Protein AF-A0A2J6HF35-F1 (afdb_monomer)

Secondary structure (DSSP, 8-state):
---EEEEEE-TTS-EEEEEEESSSS-EEEEESPPPSS---HHHHS-S----B-TTSSBPPPP--TTTEEEEEEEEEEE-STT-HHHHGGGHHHHHHHHHHHTTSS-EE-SS-SSS-SEE-GGG----SEEEEEEEEEEEEEETTTTEEEEEEEEEEEEEE-TT--EEE--EEEHHHHHHHHTTSB---TTS-TT--BHHHHHHTT-S--EEEEE--TT---GGGT-SSHHHHHHHHHHHHHHHHHHHHHHHHS-------

Sequence (260 aa):
MRTGTWMVWDAEDNLIVQREFSDPFTYKQIIPEAPEDDPVELLNTPVYEIKYNDEGYIEPFHVTKEILVWAKRIWRYAEPENNDILFKYDYFFQFINKLALSEAIIVYSTVDDEFQTPLAPDEINISGTLKGFIIKEDAFFDRDRQLNETRILGICPLLVNDTGDTTKLYWVYFPELREFMAKEKLSDASLPEYIKTLDDLFFYRHFSATIIKESNVYDRFISEYAEDEYKEAERIEVSIIEAEHDFWLQLNGSCGEKSN

pLDDT: mean 89.01, std 13.17, range [31.94, 98.44]

Structure (mmCIF, N/CA/C/O backbone):
data_AF-A0A2J6HF35-F1
#
_entry.id   AF-A0A2J6HF35-F1
#
loop_
_atom_site.group_PDB
_atom_site.id
_atom_site.type_symbol
_atom_site.label_atom_id
_atom_site.label_alt_id
_atom_site.label_comp_id
_atom_site.label_asym_id
_atom_site.label_entity_id
_atom_site.label_seq_id
_atom_site.pdbx_PDB_ins_code
_atom_site.Cartn_x
_atom_site.Cartn_y
_atom_site.Cartn_z
_atom_site.occupancy
_atom_site.B_iso_or_equiv
_atom_site.auth_seq_id
_atom_site.auth_comp_id
_atom_site.auth_asym_id
_atom_site.auth_atom_id
_atom_site.pdbx_PDB_model_num
ATOM 1 N N . MET A 1 1 ? 9.886 7.325 -4.072 1.00 57.91 1 MET A N 1
ATOM 2 C CA . MET A 1 1 ? 9.119 7.542 -5.317 1.00 57.91 1 MET A CA 1
ATOM 3 C C . MET A 1 1 ? 10.092 7.595 -6.488 1.00 57.91 1 MET A C 1
ATOM 5 O O . MET A 1 1 ? 11.148 8.196 -6.319 1.00 57.91 1 MET A O 1
ATOM 9 N N . ARG A 1 2 ? 9.801 6.942 -7.624 1.00 71.25 2 ARG A N 1
ATOM 10 C CA . ARG A 1 2 ? 10.664 7.002 -8.818 1.00 71.25 2 ARG A CA 1
ATOM 11 C C . ARG A 1 2 ? 10.348 8.265 -9.615 1.00 71.25 2 ARG A C 1
ATOM 13 O O . ARG A 1 2 ? 9.324 8.335 -10.277 1.00 71.25 2 ARG A O 1
ATOM 20 N N . THR A 1 3 ? 11.209 9.266 -9.506 1.00 81.38 3 THR A N 1
ATOM 21 C CA . THR A 1 3 ? 11.175 10.497 -10.311 1.00 81.38 3 THR A CA 1
ATOM 22 C C . THR A 1 3 ? 12.606 10.885 -10.664 1.00 81.38 3 THR A C 1
ATOM 24 O O . THR A 1 3 ? 13.515 10.621 -9.874 1.00 81.38 3 THR A O 1
ATOM 27 N N . GLY A 1 4 ? 12.813 11.531 -11.810 1.00 86.69 4 GLY A N 1
ATOM 28 C CA . GLY A 1 4 ? 14.132 11.982 -12.259 1.00 86.69 4 GLY A CA 1
ATOM 29 C C . GLY A 1 4 ? 14.903 10.928 -13.057 1.00 86.69 4 GLY A C 1
ATOM 30 O O . GLY A 1 4 ? 14.316 10.012 -13.634 1.00 86.69 4 GLY A O 1
ATOM 31 N N . THR A 1 5 ? 16.225 11.085 -13.123 1.00 90.19 5 THR A N 1
ATOM 32 C CA . THR A 1 5 ? 17.091 10.254 -13.969 1.00 90.19 5 THR A CA 1
ATOM 33 C C . THR A 1 5 ? 17.515 8.977 -13.259 1.00 90.19 5 THR A C 1
ATOM 35 O O . THR A 1 5 ? 18.125 9.022 -12.193 1.00 90.19 5 THR A O 1
ATOM 38 N N . TRP A 1 6 ? 17.252 7.844 -13.901 1.00 88.50 6 TRP A N 1
ATOM 39 C CA . TRP A 1 6 ? 17.668 6.517 -13.467 1.00 88.50 6 TRP A CA 1
ATOM 40 C C . TRP A 1 6 ? 18.659 5.949 -14.472 1.00 88.50 6 TRP A C 1
ATOM 42 O O . TRP A 1 6 ? 18.426 6.002 -15.681 1.00 88.50 6 TRP A O 1
ATOM 52 N N . MET A 1 7 ? 19.773 5.431 -13.964 1.00 89.94 7 MET A N 1
ATOM 53 C CA . MET A 1 7 ? 20.865 4.887 -14.764 1.00 89.94 7 MET A CA 1
ATOM 54 C C . MET A 1 7 ? 21.210 3.489 -14.272 1.00 89.94 7 MET A C 1
ATOM 56 O O . MET A 1 7 ? 21.289 3.268 -13.064 1.00 89.94 7 MET A O 1
ATOM 60 N N . VAL A 1 8 ? 21.445 2.579 -15.211 1.00 86.75 8 VAL A N 1
ATOM 61 C CA . VAL A 1 8 ? 21.926 1.222 -14.947 1.00 86.75 8 VAL A CA 1
ATOM 62 C C . VAL A 1 8 ? 23.240 1.019 -15.669 1.00 86.75 8 VAL A C 1
ATOM 64 O O . VAL A 1 8 ? 23.334 1.232 -16.880 1.00 86.75 8 VAL A O 1
ATOM 67 N N . TRP A 1 9 ? 24.234 0.607 -14.894 1.00 87.31 9 TRP A N 1
ATOM 68 C CA . TRP A 1 9 ? 25.594 0.350 -15.339 1.00 87.31 9 TRP A CA 1
ATOM 69 C C . TRP A 1 9 ? 25.867 -1.150 -15.242 1.00 87.31 9 TRP A C 1
ATOM 71 O O . TRP A 1 9 ? 25.357 -1.815 -14.337 1.00 87.31 9 TRP A O 1
ATOM 81 N N . ASP A 1 10 ? 26.637 -1.692 -16.179 1.00 87.12 10 ASP A N 1
ATOM 82 C CA . ASP A 1 10 ? 27.117 -3.068 -16.077 1.00 87.12 10 ASP A CA 1
ATOM 83 C C . ASP A 1 10 ? 28.344 -3.180 -15.149 1.00 87.12 10 ASP A C 1
ATOM 85 O O . ASP A 1 10 ? 28.838 -2.200 -14.592 1.00 87.12 10 ASP A O 1
ATOM 89 N N . ALA A 1 11 ? 28.846 -4.405 -14.972 1.00 86.88 11 ALA A N 1
ATOM 90 C CA . ALA A 1 11 ? 30.025 -4.676 -14.148 1.00 86.88 11 ALA A CA 1
ATOM 91 C C . ALA A 1 11 ? 31.342 -4.116 -14.729 1.00 86.88 11 ALA A C 1
ATOM 93 O O . ALA A 1 11 ? 32.370 -4.156 -14.052 1.00 86.88 11 ALA A O 1
ATOM 94 N N . GLU A 1 12 ? 31.327 -3.638 -15.974 1.00 89.81 12 GLU A N 1
ATOM 95 C CA . GLU A 1 12 ? 32.463 -3.047 -16.684 1.00 89.81 12 GLU A CA 1
ATOM 96 C C . GLU A 1 12 ? 32.375 -1.506 -16.729 1.00 89.81 12 GLU A C 1
ATOM 98 O O . GLU A 1 12 ? 33.141 -0.873 -17.456 1.00 89.81 12 GLU A O 1
ATOM 103 N N . ASP A 1 13 ? 31.480 -0.900 -15.934 1.00 85.69 13 ASP A N 1
ATOM 104 C CA . ASP A 1 13 ? 31.190 0.540 -15.891 1.00 85.69 13 ASP A CA 1
ATOM 105 C C . ASP A 1 13 ? 30.671 1.117 -17.229 1.00 85.69 13 ASP A C 1
ATOM 107 O O . ASP A 1 13 ? 30.819 2.312 -17.509 1.00 85.69 13 ASP A O 1
ATOM 111 N N . ASN A 1 14 ? 30.008 0.306 -18.059 1.00 88.00 14 ASN A N 1
ATOM 112 C CA . ASN A 1 14 ? 29.294 0.796 -19.238 1.00 88.00 14 ASN A CA 1
ATOM 113 C C . ASN A 1 14 ? 27.845 1.152 -18.884 1.00 88.00 14 ASN A C 1
ATOM 115 O O . ASN A 1 14 ? 27.140 0.386 -18.225 1.00 88.00 14 ASN A O 1
ATOM 119 N N . LEU A 1 15 ? 27.370 2.304 -19.364 1.00 87.62 15 LEU A N 1
ATOM 120 C CA . LEU A 1 15 ? 25.976 2.722 -19.208 1.00 87.62 15 LEU A CA 1
ATOM 121 C C . LEU A 1 15 ? 25.087 1.927 -20.169 1.00 87.62 15 LEU A C 1
ATOM 123 O O . LEU A 1 15 ? 25.169 2.109 -21.383 1.00 87.62 15 LEU A O 1
ATOM 127 N N . ILE A 1 16 ? 24.226 1.072 -19.621 1.00 88.25 16 ILE A N 1
ATOM 128 C CA . ILE A 1 16 ? 23.352 0.185 -20.400 1.00 88.25 16 ILE A CA 1
ATOM 129 C C . ILE A 1 16 ? 21.958 0.784 -20.571 1.00 88.25 16 ILE A C 1
ATOM 131 O O . ILE A 1 16 ? 21.373 0.693 -21.649 1.00 88.25 16 ILE A O 1
ATOM 135 N N . VAL A 1 17 ? 21.417 1.400 -19.516 1.00 87.88 17 VAL A N 1
ATOM 136 C CA . VAL A 1 17 ? 20.088 2.024 -19.549 1.00 87.88 17 VAL A CA 1
ATOM 137 C C . VAL A 1 17 ? 20.135 3.394 -18.905 1.00 87.88 17 VAL A C 1
ATOM 139 O O . VAL A 1 17 ? 20.685 3.565 -17.819 1.00 87.88 17 VAL A O 1
ATOM 142 N N . GLN A 1 18 ? 19.481 4.356 -19.548 1.00 90.00 18 GLN A N 1
ATOM 143 C CA . GLN A 1 18 ? 19.167 5.649 -18.960 1.00 90.00 18 GLN A CA 1
ATOM 144 C C . GLN A 1 18 ? 17.700 5.975 -19.232 1.00 90.00 18 GLN A C 1
ATOM 146 O O . GLN A 1 18 ? 17.261 5.987 -20.383 1.00 90.00 18 GLN A O 1
ATOM 151 N N . ARG A 1 19 ? 16.943 6.252 -18.170 1.00 89.75 19 ARG A N 1
ATOM 152 C CA . ARG A 1 19 ? 15.523 6.619 -18.224 1.00 89.75 19 ARG A CA 1
ATOM 153 C C . ARG A 1 19 ? 15.284 7.895 -17.430 1.00 89.75 19 ARG A C 1
ATOM 155 O O . ARG A 1 19 ? 15.876 8.091 -16.372 1.00 89.75 19 ARG A O 1
ATOM 162 N N . GLU A 1 20 ? 14.405 8.749 -17.933 1.00 89.44 20 GLU A N 1
ATOM 163 C CA . GLU A 1 20 ? 13.937 9.944 -17.233 1.00 89.44 20 GLU A CA 1
ATOM 164 C C . GLU A 1 20 ? 12.465 9.760 -16.863 1.00 89.44 20 GLU A C 1
ATOM 166 O O . GLU A 1 20 ? 11.604 9.696 -17.739 1.00 89.44 20 GLU A O 1
ATOM 171 N N . PHE A 1 21 ? 12.190 9.630 -15.566 1.00 86.69 21 PHE A N 1
ATOM 172 C CA . PHE A 1 21 ? 10.853 9.403 -15.023 1.00 86.69 21 PHE A CA 1
ATOM 173 C C . PHE A 1 21 ? 10.180 10.730 -14.674 1.00 86.69 21 PHE A C 1
ATOM 175 O O . PHE A 1 21 ? 10.691 11.482 -13.837 1.00 86.69 21 PHE A O 1
ATOM 182 N N . SER A 1 22 ? 9.015 10.994 -15.270 1.00 83.31 22 SER A N 1
ATOM 183 C CA . SER A 1 22 ? 8.152 12.118 -14.877 1.00 83.31 22 SER A CA 1
ATOM 184 C C . SER A 1 22 ? 7.291 11.779 -13.661 1.00 83.31 22 SER A C 1
ATOM 186 O O . SER A 1 22 ? 6.984 12.651 -12.852 1.00 83.31 22 SER A O 1
ATOM 188 N N . ASP A 1 23 ? 6.930 10.506 -13.526 1.00 83.31 23 ASP A N 1
ATOM 189 C CA . ASP A 1 23 ? 6.171 9.921 -12.424 1.00 83.31 23 ASP A CA 1
ATOM 190 C C . ASP A 1 23 ? 6.573 8.432 -12.276 1.00 83.31 23 ASP A C 1
ATOM 192 O O . ASP A 1 23 ? 7.396 7.955 -13.062 1.00 83.31 23 ASP A O 1
ATOM 196 N N . PRO A 1 24 ? 6.046 7.674 -11.295 1.00 82.69 24 PRO A N 1
ATOM 197 C CA . PRO A 1 24 ? 6.450 6.286 -11.063 1.00 82.69 24 PRO A CA 1
ATOM 198 C C . PRO A 1 24 ? 6.211 5.318 -12.229 1.00 82.69 24 PRO A C 1
ATOM 200 O O . PRO A 1 24 ? 6.819 4.249 -12.244 1.00 82.69 24 PRO A O 1
ATOM 203 N N . PHE A 1 25 ? 5.329 5.657 -13.170 1.00 83.12 25 PHE A N 1
ATOM 204 C CA . PHE A 1 25 ? 4.896 4.782 -14.260 1.00 83.12 25 PHE A CA 1
ATOM 205 C C . PHE A 1 25 ? 5.330 5.293 -15.634 1.00 83.12 25 PHE A C 1
ATOM 207 O O . PHE A 1 25 ? 5.532 4.493 -16.546 1.00 83.12 25 PHE A O 1
ATOM 214 N N . THR A 1 26 ? 5.485 6.607 -15.789 1.00 82.81 26 THR A N 1
ATOM 215 C CA . THR A 1 26 ? 5.832 7.229 -17.069 1.00 82.81 26 THR A CA 1
ATOM 216 C C . THR A 1 26 ? 7.309 7.596 -17.117 1.00 82.81 26 THR A C 1
ATOM 218 O O . THR A 1 26 ? 7.811 8.361 -16.287 1.00 82.81 26 THR A O 1
ATOM 221 N N . TYR A 1 27 ? 8.003 7.099 -18.141 1.00 85.75 27 TYR A N 1
ATOM 222 C CA . TYR A 1 27 ? 9.396 7.440 -18.399 1.00 85.75 27 TYR A CA 1
ATOM 223 C C . TYR A 1 27 ? 9.677 7.660 -19.882 1.00 85.75 27 TYR A C 1
ATOM 225 O O . TYR A 1 27 ? 9.064 7.053 -20.758 1.00 85.75 27 TYR A O 1
ATOM 233 N N . LYS A 1 28 ? 10.675 8.500 -20.156 1.00 85.50 28 LYS A N 1
ATOM 234 C CA . LYS A 1 28 ? 11.328 8.591 -21.459 1.00 85.50 28 LYS A CA 1
ATOM 235 C C . LYS A 1 28 ? 12.598 7.749 -21.431 1.00 85.50 28 LYS A C 1
ATOM 237 O O . LYS A 1 28 ? 13.465 7.964 -20.581 1.00 85.50 28 LYS A O 1
ATOM 242 N N . GLN A 1 29 ? 12.726 6.801 -22.355 1.00 84.88 29 GLN A N 1
ATOM 243 C CA . GLN A 1 29 ? 13.974 6.064 -22.526 1.00 84.88 29 GLN A CA 1
ATOM 244 C C . GLN A 1 29 ? 14.982 6.924 -23.293 1.00 84.88 29 GLN A C 1
ATOM 246 O O . GLN A 1 29 ? 14.686 7.418 -24.378 1.00 84.88 29 GLN A O 1
ATOM 251 N N . ILE A 1 30 ? 16.150 7.137 -22.689 1.00 86.00 30 ILE A N 1
ATOM 252 C CA . ILE A 1 30 ? 17.264 7.898 -23.263 1.00 86.00 30 ILE A CA 1
ATOM 253 C C . ILE A 1 30 ? 18.312 6.940 -23.830 1.00 86.00 30 ILE A C 1
ATOM 255 O O . ILE A 1 30 ? 18.800 7.162 -24.930 1.00 86.00 30 ILE A O 1
ATOM 259 N N . ILE A 1 31 ? 18.628 5.864 -23.098 1.00 83.50 31 ILE A N 1
ATOM 260 C CA . ILE A 1 31 ? 19.561 4.815 -23.532 1.00 83.50 31 ILE A CA 1
ATOM 261 C C . ILE A 1 31 ? 18.925 3.437 -23.276 1.00 83.50 31 ILE A C 1
ATOM 263 O O . ILE A 1 31 ? 18.401 3.233 -22.173 1.00 83.50 31 ILE A O 1
ATOM 267 N N . PRO A 1 32 ? 18.979 2.505 -24.249 1.00 80.81 32 PRO A N 1
ATOM 268 C CA . PRO A 1 32 ? 19.374 2.741 -25.643 1.00 80.81 32 PRO A CA 1
ATOM 269 C C . PRO A 1 32 ? 18.410 3.716 -26.334 1.00 80.81 32 PRO A C 1
ATOM 271 O O . PRO A 1 32 ? 17.220 3.740 -26.005 1.00 80.81 32 PRO A O 1
ATOM 274 N N . GLU A 1 33 ? 18.933 4.526 -27.259 1.00 75.94 33 GLU A N 1
ATOM 275 C CA . GLU A 1 33 ? 18.097 5.390 -28.095 1.00 75.94 33 GLU A CA 1
ATOM 276 C C . GLU A 1 33 ? 17.100 4.511 -28.853 1.00 75.94 33 GLU A C 1
ATOM 278 O O . GLU A 1 33 ? 17.468 3.483 -29.431 1.00 75.94 33 GLU A O 1
ATOM 283 N N . ALA A 1 34 ? 15.823 4.889 -28.813 1.00 67.31 34 ALA A N 1
ATOM 284 C CA . ALA A 1 34 ? 14.832 4.236 -29.649 1.00 67.31 34 ALA A CA 1
ATOM 285 C C . ALA A 1 34 ? 15.240 4.419 -31.128 1.00 67.31 34 ALA A C 1
ATOM 287 O O . ALA A 1 34 ? 15.734 5.494 -31.477 1.00 67.31 34 ALA A O 1
ATOM 288 N N . PRO A 1 35 ? 15.069 3.404 -31.993 1.00 65.69 35 PRO A N 1
ATOM 289 C CA . PRO A 1 35 ? 15.391 3.533 -33.413 1.00 65.69 35 PRO A CA 1
ATOM 290 C C . PRO A 1 35 ? 14.687 4.753 -34.036 1.00 65.69 35 PRO A C 1
ATOM 292 O O . PRO A 1 35 ? 13.502 4.956 -33.792 1.00 65.69 35 PRO A O 1
ATOM 295 N N . GLU A 1 36 ? 15.396 5.554 -34.845 1.00 59.09 36 GLU A N 1
ATOM 296 C CA . GLU A 1 36 ? 14.804 6.705 -35.565 1.00 59.09 36 GLU A CA 1
ATOM 297 C C . GLU A 1 36 ? 13.868 6.279 -36.716 1.00 59.09 36 GLU A C 1
ATOM 299 O O . GLU A 1 36 ? 13.032 7.067 -37.162 1.00 59.09 36 GLU A O 1
ATOM 304 N N . ASP A 1 37 ? 14.012 5.045 -37.211 1.00 57.81 37 ASP A N 1
ATOM 305 C CA . ASP A 1 37 ? 13.147 4.470 -38.243 1.00 57.81 37 ASP A CA 1
ATOM 306 C C . ASP A 1 37 ? 11.781 4.092 -37.640 1.00 57.81 37 ASP A C 1
ATOM 308 O O . ASP A 1 37 ? 11.705 3.193 -36.805 1.00 57.81 37 ASP A O 1
ATOM 312 N N . ASP A 1 38 ? 10.690 4.719 -38.099 1.00 59.53 38 ASP A N 1
ATOM 313 C CA . ASP A 1 38 ? 9.331 4.488 -37.574 1.00 59.53 38 ASP A CA 1
ATOM 314 C C . ASP A 1 38 ? 8.258 4.382 -38.693 1.00 59.53 38 ASP A C 1
ATOM 316 O O . ASP A 1 38 ? 8.451 5.001 -39.747 1.00 59.53 38 ASP A O 1
ATOM 320 N N . PRO A 1 39 ? 7.082 3.711 -38.510 1.00 55.19 39 PRO A N 1
ATOM 321 C CA . PRO A 1 39 ? 6.622 3.000 -37.310 1.00 55.19 39 PRO A CA 1
ATOM 322 C C . PRO A 1 39 ? 5.892 1.660 -37.588 1.00 55.19 39 PRO A C 1
ATOM 324 O O . PRO A 1 39 ? 5.142 1.497 -38.553 1.00 55.19 39 PRO A O 1
ATOM 327 N N . VAL A 1 40 ? 5.946 0.720 -36.648 1.00 48.31 40 VAL A N 1
ATOM 328 C CA . VAL A 1 40 ? 4.676 0.077 -36.286 1.00 48.31 40 VAL A CA 1
ATOM 329 C C . VAL A 1 40 ? 4.172 0.940 -35.142 1.00 48.31 40 VAL A C 1
ATOM 331 O O . VAL A 1 40 ? 4.726 0.855 -34.057 1.00 48.31 40 VAL A O 1
ATOM 334 N N . GLU A 1 41 ? 3.177 1.805 -35.373 1.00 45.84 41 GLU A N 1
ATOM 335 C CA . GLU A 1 41 ? 2.614 2.706 -34.338 1.00 45.84 41 GLU A CA 1
ATOM 336 C C . GLU A 1 41 ? 2.319 1.954 -33.025 1.00 45.84 41 GLU A C 1
ATOM 338 O O . GLU A 1 41 ? 2.456 2.498 -31.933 1.00 45.84 41 GLU A O 1
ATOM 343 N N . LEU A 1 42 ? 1.993 0.662 -33.133 1.00 47.53 42 LEU A N 1
ATOM 344 C CA . LEU A 1 42 ? 1.748 -0.255 -32.020 1.00 47.53 42 LEU A CA 1
ATOM 345 C C . LEU A 1 42 ? 2.974 -0.533 -31.129 1.00 47.53 42 LEU A C 1
ATOM 347 O O . LEU A 1 42 ? 2.781 -0.903 -29.979 1.00 47.53 42 LEU A O 1
ATOM 351 N N . LEU A 1 43 ? 4.205 -0.402 -31.635 1.00 46.00 43 LEU A N 1
ATOM 352 C CA . LEU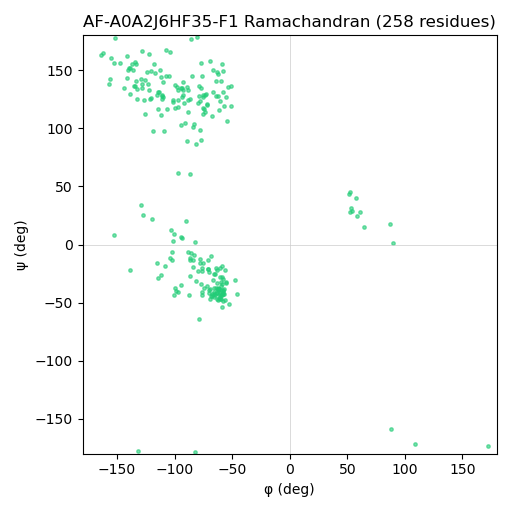 A 1 43 ? 5.439 -0.648 -30.873 1.00 46.00 43 LEU A CA 1
ATOM 353 C C . LEU A 1 43 ? 5.910 0.586 -30.088 1.00 46.00 43 LEU A C 1
ATOM 355 O O . LEU A 1 43 ? 6.540 0.418 -29.049 1.00 46.00 43 LEU A O 1
ATOM 359 N N . ASN A 1 44 ? 5.570 1.797 -30.550 1.00 47.66 44 ASN A N 1
ATOM 360 C CA . ASN A 1 44 ? 5.958 3.062 -29.906 1.00 47.66 44 ASN A CA 1
ATOM 361 C C . ASN A 1 44 ? 4.833 3.723 -29.097 1.00 47.66 44 ASN A C 1
ATOM 363 O O . ASN A 1 44 ? 5.070 4.713 -28.403 1.00 47.66 44 ASN A O 1
ATOM 367 N N . THR A 1 45 ? 3.611 3.187 -29.154 1.00 56.59 45 THR A N 1
ATOM 368 C CA . THR A 1 45 ? 2.540 3.616 -28.249 1.00 56.59 45 THR A CA 1
ATOM 369 C C . THR A 1 45 ? 2.912 3.192 -26.825 1.00 56.59 45 THR A C 1
ATOM 371 O O . THR A 1 45 ? 3.274 2.028 -26.630 1.00 56.59 45 THR A O 1
ATOM 374 N N . PRO A 1 46 ? 2.830 4.084 -25.819 1.00 61.56 46 PRO A N 1
ATOM 375 C CA . PRO A 1 46 ? 3.038 3.675 -24.439 1.00 61.56 46 PRO A CA 1
ATOM 376 C C . PRO A 1 46 ? 2.074 2.533 -24.110 1.00 61.56 46 PRO A C 1
ATOM 378 O O . PRO A 1 46 ? 0.865 2.650 -24.298 1.00 61.56 46 PRO A O 1
ATOM 381 N N . VAL A 1 47 ? 2.618 1.420 -23.609 1.00 74.94 47 VAL A N 1
ATOM 382 C CA . VAL A 1 47 ? 1.848 0.211 -23.258 1.00 74.94 47 VAL A CA 1
ATOM 383 C C . VAL A 1 47 ? 0.729 0.530 -22.252 1.00 74.94 47 VAL A C 1
ATOM 385 O O . VAL A 1 47 ? -0.264 -0.189 -22.158 1.00 74.94 47 VAL A O 1
ATOM 388 N N . TYR A 1 48 ? 0.865 1.639 -21.523 1.00 83.12 48 TYR A N 1
ATOM 389 C CA . TYR A 1 48 ? -0.104 2.136 -20.566 1.00 83.12 48 TYR A CA 1
ATOM 390 C C . TYR A 1 48 ? -0.156 3.666 -20.566 1.00 83.12 48 TYR A C 1
ATOM 392 O O . TYR A 1 48 ? 0.877 4.331 -20.516 1.00 83.12 48 TYR A O 1
ATOM 400 N N . GLU A 1 49 ? -1.370 4.216 -20.568 1.00 84.06 49 GLU A N 1
ATOM 401 C CA . GLU A 1 49 ? -1.622 5.648 -20.430 1.00 84.06 49 GLU A CA 1
ATOM 402 C C . GLU A 1 49 ? -2.388 5.910 -19.136 1.00 84.06 49 GLU A C 1
ATOM 404 O O . GLU A 1 49 ? -3.439 5.314 -18.896 1.00 84.06 49 GLU A O 1
ATOM 409 N N . ILE A 1 50 ? -1.891 6.846 -18.326 1.00 87.31 50 ILE A N 1
ATOM 410 C CA . ILE A 1 50 ? -2.568 7.268 -17.100 1.00 87.31 50 ILE A CA 1
ATOM 411 C C . ILE A 1 50 ? -3.864 7.992 -17.473 1.00 87.31 50 ILE A C 1
ATOM 413 O O . ILE A 1 50 ? -3.847 9.106 -18.003 1.00 87.31 50 ILE A O 1
ATOM 417 N N . LYS A 1 51 ? -4.998 7.352 -17.180 1.00 90.38 51 LYS A N 1
ATOM 418 C CA . LYS A 1 51 ? -6.338 7.900 -17.398 1.00 90.38 51 LYS A CA 1
ATOM 419 C C . LYS A 1 51 ? -7.211 7.644 -16.183 1.00 90.38 51 LYS A C 1
ATOM 421 O O . LYS A 1 51 ? -7.217 6.547 -15.632 1.00 90.38 51 LYS A O 1
ATOM 426 N N . TYR A 1 52 ? -7.959 8.673 -15.805 1.00 93.06 52 TYR A N 1
ATOM 427 C CA . TYR A 1 52 ? -9.018 8.555 -14.815 1.00 93.06 52 TYR A CA 1
ATOM 428 C C . TYR A 1 52 ? -10.239 7.905 -15.460 1.00 93.06 52 TYR A C 1
ATOM 430 O O . TYR A 1 52 ? -10.623 8.285 -16.569 1.00 93.06 52 TYR A O 1
ATOM 438 N N . ASN A 1 53 ? -10.834 6.943 -14.767 1.00 94.50 53 ASN A N 1
ATOM 439 C CA . ASN A 1 53 ? -12.105 6.353 -15.164 1.00 94.50 53 ASN A CA 1
ATOM 440 C C . ASN A 1 53 ? -13.296 7.216 -14.710 1.00 94.50 53 ASN A C 1
ATOM 442 O O . ASN A 1 53 ? -13.129 8.278 -14.102 1.00 94.50 53 ASN A O 1
ATOM 446 N N . ASP A 1 54 ? -14.510 6.744 -14.994 1.00 94.19 54 ASP A N 1
ATOM 447 C CA . ASP A 1 54 ? -15.755 7.435 -14.634 1.00 94.19 54 ASP A CA 1
ATOM 448 C C . ASP A 1 54 ? -15.952 7.570 -13.110 1.00 94.19 54 ASP A C 1
ATOM 450 O O . ASP A 1 54 ? -16.664 8.463 -12.647 1.00 94.19 54 ASP A O 1
ATOM 454 N N . GLU A 1 55 ? -15.292 6.715 -12.325 1.00 93.50 55 GLU A N 1
ATOM 455 C CA . GLU A 1 55 ? -15.294 6.728 -10.857 1.00 93.50 55 GLU A CA 1
ATOM 456 C C . GLU A 1 55 ? -14.282 7.727 -10.267 1.00 93.50 55 GLU A C 1
ATOM 458 O O . GLU A 1 55 ? -14.319 8.022 -9.071 1.00 93.50 55 GLU A O 1
ATOM 463 N N . GLY A 1 56 ? -13.423 8.313 -11.107 1.00 93.06 56 GLY A N 1
ATOM 464 C CA . GLY A 1 56 ? -12.514 9.387 -10.724 1.00 93.06 56 GLY A CA 1
ATOM 465 C C . GLY A 1 56 ? -11.174 8.922 -10.158 1.00 93.06 56 GLY A C 1
ATOM 466 O O . GLY A 1 56 ? -10.484 9.745 -9.558 1.00 93.06 56 GLY A O 1
ATOM 467 N N . TYR A 1 57 ? -10.773 7.665 -10.374 1.00 95.38 57 TYR A N 1
ATOM 468 C CA . TYR A 1 57 ? -9.420 7.179 -10.073 1.00 95.38 57 TYR A CA 1
ATOM 469 C C . TYR A 1 57 ? -8.715 6.606 -11.303 1.00 95.38 57 TYR A C 1
ATOM 471 O O . TYR A 1 57 ? -9.332 6.308 -12.325 1.00 95.38 57 TYR A O 1
ATOM 479 N N . ILE A 1 58 ? -7.394 6.449 -11.202 1.00 94.50 58 ILE A N 1
ATOM 480 C CA . ILE A 1 58 ? -6.568 5.896 -12.276 1.00 94.50 58 ILE A CA 1
ATOM 481 C C . ILE A 1 58 ? -6.686 4.369 -12.281 1.00 94.50 58 ILE A C 1
ATOM 483 O O . ILE A 1 58 ? -6.380 3.702 -11.287 1.00 94.50 58 ILE A O 1
ATOM 487 N 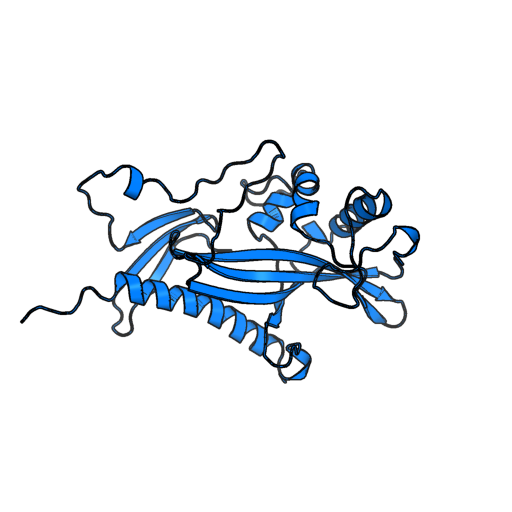N . GLU A 1 59 ? -7.121 3.788 -13.394 1.00 91.56 59 GLU A N 1
ATOM 488 C CA . GLU A 1 59 ? -7.163 2.331 -13.527 1.00 91.56 59 GLU A CA 1
ATOM 489 C C . GLU A 1 59 ? -5.751 1.768 -13.673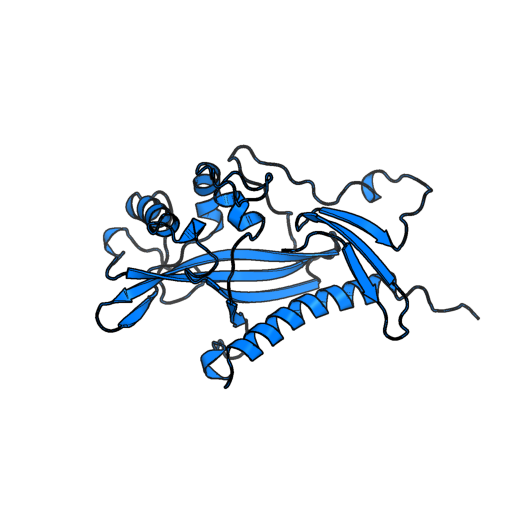 1.00 91.56 59 GLU A C 1
ATOM 491 O O . GLU A 1 59 ? -5.065 2.126 -14.625 1.00 91.56 59 GLU A O 1
ATOM 496 N N . PRO A 1 60 ? -5.291 0.882 -12.770 1.00 89.62 60 PRO A N 1
ATOM 497 C CA . PRO A 1 60 ? -3.970 0.301 -12.888 1.00 89.62 60 PRO A CA 1
ATOM 498 C C . PRO A 1 60 ? -3.896 -0.529 -14.164 1.00 89.62 60 PRO A C 1
ATOM 500 O O . PRO A 1 60 ? -4.867 -1.169 -14.572 1.00 89.62 60 PRO A O 1
ATOM 503 N N . PHE A 1 61 ? -2.707 -0.580 -14.751 1.00 90.56 61 PHE A N 1
ATOM 504 C CA . PHE A 1 61 ? -2.455 -1.418 -15.912 1.00 90.56 61 PHE A CA 1
ATOM 505 C C . PHE A 1 61 ? -2.905 -2.867 -15.673 1.00 90.56 61 PHE A C 1
ATOM 507 O O . PHE A 1 61 ? -2.659 -3.452 -14.613 1.00 90.56 61 PHE A O 1
ATOM 514 N N . HIS A 1 62 ? -3.559 -3.483 -16.649 1.00 90.19 62 HIS A N 1
ATOM 515 C CA . HIS A 1 62 ? -4.000 -4.861 -16.491 1.00 90.19 62 HIS A CA 1
ATOM 516 C C . HIS A 1 62 ? -2.802 -5.817 -16.543 1.00 90.19 62 HIS A C 1
ATOM 518 O O . HIS A 1 62 ? -2.091 -5.870 -17.539 1.00 90.19 62 HIS A O 1
ATOM 524 N N . VAL A 1 63 ? -2.596 -6.593 -15.476 1.00 89.06 63 VAL A N 1
ATOM 525 C CA . VAL A 1 63 ? -1.467 -7.526 -15.368 1.00 89.06 63 VAL A CA 1
ATOM 526 C C . VAL A 1 63 ? -1.978 -8.954 -15.422 1.00 89.06 63 VAL A C 1
ATOM 528 O O . VAL A 1 63 ? -2.831 -9.344 -14.623 1.00 89.06 63 VAL A O 1
ATOM 531 N N . THR A 1 64 ? -1.430 -9.738 -16.346 1.00 90.12 64 THR A N 1
ATOM 532 C CA . THR A 1 64 ? -1.703 -11.171 -16.472 1.00 90.12 64 THR A CA 1
ATOM 533 C C . THR A 1 64 ? -0.505 -12.001 -16.009 1.00 90.12 64 THR A C 1
ATOM 535 O O . THR A 1 64 ? 0.600 -11.494 -15.815 1.00 90.12 64 THR A O 1
ATOM 538 N N . LYS A 1 65 ? -0.694 -13.310 -15.819 1.00 88.25 65 LYS A N 1
ATOM 539 C CA . LYS A 1 65 ? 0.393 -14.190 -15.355 1.00 88.25 65 LYS A CA 1
ATOM 540 C C . LYS A 1 65 ? 1.531 -14.313 -16.369 1.00 88.25 65 LYS A C 1
ATOM 542 O O . LYS A 1 65 ? 2.654 -14.598 -15.981 1.00 88.25 65 LYS A O 1
ATOM 547 N N . GLU A 1 66 ? 1.247 -14.106 -17.649 1.00 89.69 66 GLU A N 1
ATOM 548 C CA . GLU A 1 66 ? 2.195 -14.270 -18.753 1.00 89.69 66 GLU A CA 1
ATOM 549 C C . GLU A 1 66 ? 3.201 -13.116 -18.860 1.00 89.69 66 GLU A C 1
ATOM 551 O O . GLU A 1 66 ? 4.249 -13.278 -19.492 1.00 89.69 66 GLU A O 1
ATOM 556 N N . ILE A 1 67 ? 2.879 -11.957 -18.276 1.00 88.25 67 ILE A N 1
ATOM 557 C CA . ILE A 1 67 ? 3.734 -10.760 -18.286 1.00 88.25 67 ILE A CA 1
ATOM 558 C C . ILE A 1 67 ? 4.475 -10.560 -16.957 1.00 88.25 67 ILE A C 1
ATOM 560 O O . ILE A 1 67 ? 5.407 -9.761 -16.887 1.00 88.25 67 ILE A O 1
ATOM 564 N N . LEU A 1 68 ? 4.074 -11.289 -15.910 1.00 91.75 68 LEU A N 1
ATOM 565 C CA . LEU A 1 68 ? 4.732 -11.281 -14.608 1.00 91.75 68 LEU A CA 1
ATOM 566 C C . LEU A 1 68 ? 6.034 -12.069 -14.671 1.00 91.75 68 LEU A C 1
ATOM 568 O O . LEU A 1 68 ? 6.034 -13.279 -14.893 1.00 91.75 68 LEU A O 1
ATOM 572 N N . VAL A 1 69 ? 7.146 -11.386 -14.425 1.00 90.56 69 VAL A N 1
ATOM 573 C CA . VAL A 1 69 ? 8.462 -12.034 -14.414 1.00 90.56 69 VAL A CA 1
ATOM 574 C C . VAL A 1 69 ? 8.788 -12.594 -13.035 1.00 90.56 69 VAL A C 1
ATOM 576 O O . VAL A 1 69 ? 9.244 -13.727 -12.894 1.00 90.56 69 VAL A O 1
ATOM 579 N N . TRP A 1 70 ? 8.494 -11.814 -12.004 1.00 91.75 70 TRP A N 1
ATOM 580 C CA . TRP A 1 70 ? 8.482 -12.254 -10.620 1.00 91.75 70 TRP A CA 1
ATOM 581 C C . TRP A 1 70 ? 7.405 -11.479 -9.871 1.00 91.75 70 TRP A C 1
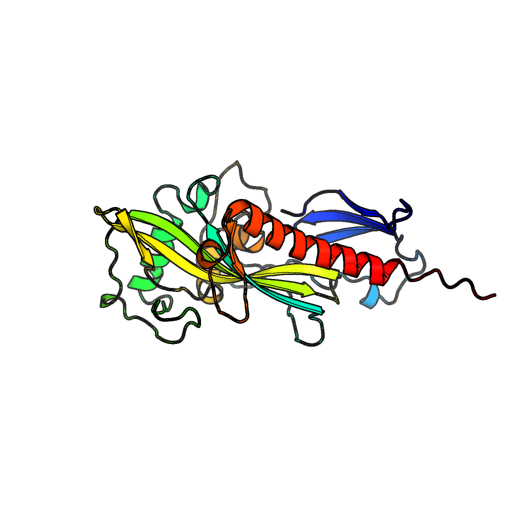ATOM 583 O O . TRP A 1 70 ? 7.028 -10.378 -10.272 1.00 91.75 70 TRP A O 1
ATOM 593 N N . ALA A 1 71 ? 6.924 -12.060 -8.778 1.00 93.94 71 ALA A N 1
ATOM 594 C CA . ALA A 1 71 ? 6.029 -11.404 -7.843 1.00 93.94 71 ALA A CA 1
ATOM 595 C C . ALA A 1 71 ? 6.402 -11.820 -6.419 1.00 93.94 71 ALA A C 1
ATOM 597 O O . ALA A 1 71 ? 6.784 -12.967 -6.173 1.00 93.94 71 ALA A O 1
ATOM 598 N N . LYS A 1 72 ? 6.297 -10.882 -5.486 1.00 95.00 72 LYS A N 1
ATOM 599 C CA . LYS A 1 72 ? 6.558 -11.072 -4.066 1.00 95.00 72 LYS A CA 1
ATOM 600 C C . LYS A 1 72 ? 5.494 -10.329 -3.277 1.00 95.00 72 LYS A C 1
ATOM 602 O O . LYS A 1 72 ? 5.270 -9.140 -3.492 1.00 95.00 72 LYS A O 1
ATOM 607 N N . ARG A 1 73 ? 4.880 -11.024 -2.325 1.00 97.44 73 ARG A N 1
ATOM 608 C CA . ARG A 1 73 ? 3.930 -10.407 -1.407 1.00 97.44 73 ARG A CA 1
ATOM 609 C C . ARG A 1 73 ? 4.663 -9.859 -0.196 1.00 97.44 73 ARG A C 1
ATOM 611 O O . ARG A 1 73 ? 5.502 -10.548 0.382 1.00 97.44 73 ARG A O 1
ATOM 618 N N . ILE A 1 74 ? 4.347 -8.631 0.184 1.00 97.62 74 ILE A N 1
ATOM 619 C CA . ILE A 1 74 ? 4.960 -7.936 1.312 1.00 97.62 74 ILE A CA 1
ATOM 620 C C . ILE A 1 74 ? 3.890 -7.283 2.181 1.00 97.62 74 ILE A C 1
ATOM 622 O O . ILE A 1 74 ? 2.790 -6.968 1.729 1.00 97.62 74 ILE A O 1
ATOM 626 N N . TRP A 1 75 ? 4.229 -7.067 3.445 1.00 98.25 75 TRP A N 1
ATOM 627 C CA . TRP A 1 75 ? 3.436 -6.271 4.364 1.00 98.25 75 TRP A CA 1
ATOM 628 C C . TRP A 1 75 ? 4.305 -5.147 4.879 1.00 98.25 75 TRP A C 1
ATOM 630 O O . TRP A 1 75 ? 5.441 -5.374 5.311 1.00 98.25 75 TRP A O 1
ATOM 640 N N . ARG A 1 76 ? 3.753 -3.941 4.861 1.00 97.94 76 ARG A N 1
ATOM 641 C CA . ARG A 1 76 ? 4.417 -2.753 5.371 1.00 97.94 76 ARG A CA 1
ATOM 642 C C . ARG A 1 76 ? 3.670 -2.164 6.542 1.00 97.94 76 ARG A C 1
ATOM 644 O O . ARG A 1 76 ? 2.446 -2.213 6.587 1.00 97.94 76 ARG A O 1
ATOM 651 N N . TYR A 1 77 ? 4.414 -1.581 7.461 1.00 97.88 77 TYR A N 1
ATOM 652 C CA . TYR A 1 77 ? 3.888 -0.766 8.535 1.00 97.88 77 TYR A CA 1
ATOM 653 C C . TYR A 1 77 ? 4.043 0.708 8.161 1.00 97.88 77 TYR A C 1
ATOM 655 O O . TYR A 1 77 ? 5.159 1.183 7.954 1.00 97.88 77 TYR A O 1
ATOM 663 N N . ALA A 1 78 ? 2.916 1.404 8.033 1.00 97.75 78 ALA A N 1
ATOM 664 C CA . ALA A 1 78 ? 2.861 2.851 7.889 1.00 97.75 78 ALA A CA 1
ATOM 665 C C . ALA A 1 78 ? 2.579 3.461 9.264 1.00 97.75 78 ALA A C 1
ATOM 667 O O . ALA A 1 78 ? 1.538 3.194 9.874 1.00 97.75 78 ALA A O 1
ATOM 668 N N . GLU A 1 79 ? 3.517 4.262 9.749 1.00 95.69 79 GLU A N 1
ATOM 669 C CA . GLU A 1 79 ? 3.431 4.956 11.032 1.00 95.69 79 GLU A CA 1
ATOM 670 C C . GLU A 1 79 ? 3.116 6.446 10.843 1.00 95.69 79 GLU A C 1
ATOM 672 O O . GLU A 1 79 ? 3.226 6.943 9.724 1.00 95.69 79 GLU A O 1
ATOM 677 N N . PRO A 1 80 ? 2.718 7.181 11.895 1.00 95.38 80 PRO A N 1
ATOM 678 C CA . PRO A 1 80 ? 2.378 8.597 11.765 1.00 95.38 80 PRO A CA 1
ATOM 679 C C . PRO A 1 80 ? 3.525 9.459 11.234 1.00 95.38 80 PRO A C 1
ATOM 681 O O . PRO A 1 80 ? 3.292 10.415 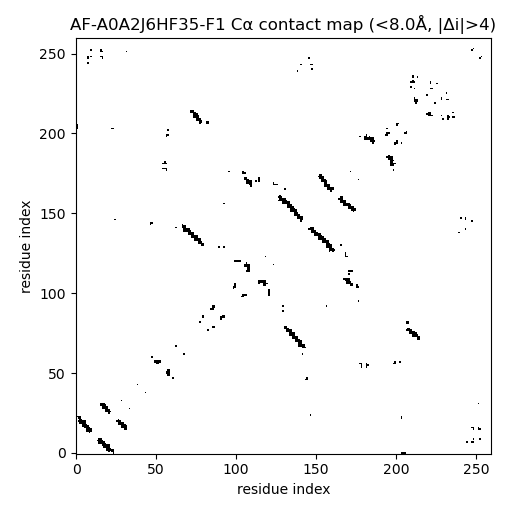10.495 1.00 95.38 80 PRO A O 1
ATOM 684 N N . GLU A 1 81 ? 4.762 9.114 11.592 1.00 93.50 81 GLU A N 1
ATOM 685 C CA . GLU A 1 81 ? 5.944 9.841 11.151 1.00 93.50 81 GLU A CA 1
ATOM 686 C C . GLU A 1 81 ? 6.079 9.776 9.620 1.00 93.50 81 GLU A C 1
ATOM 688 O O . GLU A 1 81 ? 6.031 8.706 9.016 1.00 93.50 81 GLU A O 1
ATOM 693 N N . ASN A 1 82 ? 6.236 10.941 8.983 1.00 90.94 82 ASN A N 1
ATOM 694 C CA . ASN A 1 82 ? 6.287 11.111 7.523 1.00 90.94 82 ASN A CA 1
ATOM 695 C C . ASN A 1 82 ? 4.990 10.758 6.766 1.00 90.94 82 ASN A C 1
ATOM 697 O O . ASN A 1 82 ? 5.017 10.631 5.543 1.00 90.94 82 ASN A O 1
ATOM 701 N N . ASN A 1 83 ? 3.854 10.636 7.462 1.00 94.62 83 ASN A N 1
ATOM 702 C CA . ASN A 1 83 ? 2.548 10.345 6.864 1.00 94.62 83 ASN A CA 1
ATOM 703 C C . ASN A 1 83 ? 1.455 11.326 7.317 1.00 94.62 83 ASN A C 1
ATOM 705 O O . ASN A 1 83 ? 0.288 10.950 7.438 1.00 94.62 83 ASN A O 1
ATOM 709 N N . ASP A 1 84 ? 1.806 12.594 7.544 1.00 92.88 84 ASP A N 1
ATOM 710 C CA . ASP A 1 84 ? 0.916 13.609 8.126 1.00 92.88 84 ASP A CA 1
ATOM 711 C C . ASP A 1 84 ? -0.486 13.629 7.502 1.00 92.88 84 ASP A C 1
ATOM 713 O O . ASP A 1 84 ? -1.477 13.689 8.219 1.00 92.88 84 ASP A O 1
ATOM 717 N N . ILE A 1 85 ? -0.603 13.512 6.179 1.00 92.31 85 ILE A N 1
ATOM 718 C CA . ILE A 1 85 ? -1.896 13.548 5.476 1.00 92.31 85 ILE A CA 1
ATOM 719 C C . ILE A 1 85 ? -2.828 12.406 5.914 1.00 92.31 85 ILE A C 1
ATOM 721 O O . ILE A 1 85 ? -4.032 12.618 6.055 1.00 92.31 85 ILE A O 1
ATOM 725 N N . LEU A 1 86 ? -2.285 11.211 6.159 1.00 93.81 86 LEU A N 1
ATOM 726 C CA . LEU A 1 86 ? -3.065 10.038 6.561 1.00 93.81 86 LEU A CA 1
ATOM 727 C C . LEU A 1 86 ? -3.468 10.095 8.042 1.00 93.81 86 LEU A C 1
ATOM 729 O O . LEU A 1 86 ? -4.558 9.648 8.405 1.00 93.81 86 LEU A O 1
ATOM 733 N N . PHE A 1 87 ? -2.604 10.660 8.890 1.00 95.56 87 PHE A N 1
ATOM 734 C CA . PHE A 1 87 ? -2.742 10.621 10.351 1.00 95.56 87 PHE A CA 1
ATOM 735 C C . PHE A 1 87 ? -3.239 11.928 10.979 1.00 95.56 87 PHE A C 1
ATOM 737 O O . PHE A 1 87 ? -3.616 11.951 12.151 1.00 95.56 87 PHE A O 1
ATOM 744 N N . LYS A 1 88 ? -3.288 13.033 10.230 1.00 92.69 88 LYS A N 1
ATOM 745 C CA . LYS A 1 88 ? -3.769 14.321 10.736 1.00 92.69 88 LYS A CA 1
ATOM 746 C C . LYS A 1 88 ? -5.224 14.204 11.177 1.00 92.69 88 LYS A C 1
ATOM 748 O O . LYS A 1 88 ? -6.116 13.978 10.364 1.00 92.69 88 LYS A O 1
ATOM 753 N N . TYR A 1 89 ? -5.445 14.385 12.479 1.00 93.25 89 TYR A N 1
ATOM 754 C CA . TYR A 1 89 ? -6.746 14.196 13.131 1.00 93.25 89 TYR A CA 1
ATOM 755 C C . TYR A 1 89 ? -7.359 12.809 12.878 1.00 93.25 89 TYR A C 1
ATOM 757 O O . TYR A 1 89 ? -8.580 12.690 12.841 1.00 93.25 89 TYR A O 1
ATOM 765 N N . ASP A 1 90 ? -6.526 11.786 12.664 1.00 94.88 90 ASP A N 1
ATOM 766 C CA . ASP A 1 90 ? -6.942 10.435 12.281 1.00 94.88 90 ASP A CA 1
ATOM 767 C C . ASP A 1 90 ? -7.853 10.411 11.038 1.00 94.88 90 ASP A C 1
ATOM 769 O O . ASP A 1 90 ? -8.731 9.556 10.925 1.00 94.88 90 ASP A O 1
ATOM 773 N N . TYR A 1 91 ? -7.675 11.359 10.106 1.00 93.75 91 TYR A N 1
ATOM 774 C CA . TYR A 1 91 ? -8.577 11.569 8.969 1.00 93.75 91 TYR A CA 1
ATOM 775 C C . TYR A 1 91 ? -8.834 10.289 8.166 1.00 93.75 91 TYR A C 1
ATOM 777 O O . TYR A 1 91 ? -9.992 9.911 7.974 1.00 93.75 91 TYR A O 1
ATOM 785 N N . PHE A 1 92 ? -7.778 9.581 7.750 1.00 97.06 92 PHE A N 1
ATOM 786 C CA . PHE A 1 92 ? -7.937 8.366 6.952 1.00 97.06 92 PHE A CA 1
ATOM 787 C C . PHE A 1 92 ? -8.623 7.239 7.737 1.00 97.06 92 PHE A C 1
ATOM 789 O O . PHE A 1 92 ? -9.479 6.526 7.214 1.00 97.06 92 PHE A O 1
ATOM 796 N N . PHE A 1 93 ? -8.308 7.116 9.026 1.00 98.00 93 PHE A N 1
ATOM 797 C CA . PHE A 1 93 ? -8.937 6.133 9.902 1.00 98.00 93 PHE A CA 1
ATOM 798 C C . PHE A 1 93 ? -10.428 6.424 10.117 1.00 98.00 93 PHE A C 1
ATOM 800 O O . PHE A 1 93 ? -11.260 5.524 10.004 1.00 98.00 93 PHE A O 1
ATOM 807 N N . GLN A 1 94 ? -10.794 7.680 10.377 1.00 96.88 94 GLN A N 1
ATOM 808 C CA . GLN A 1 94 ? -12.194 8.097 10.491 1.00 96.88 94 GLN A CA 1
ATOM 809 C C . GLN A 1 94 ? -12.955 7.881 9.181 1.00 96.88 94 GLN A C 1
ATOM 811 O O . GLN A 1 94 ? -14.104 7.439 9.212 1.00 96.88 94 GLN A O 1
ATOM 816 N N . PHE A 1 95 ? -12.312 8.149 8.043 1.00 97.75 95 PHE A N 1
ATOM 817 C CA . PHE A 1 95 ? -12.871 7.911 6.718 1.00 97.75 95 PHE A CA 1
ATOM 818 C C . PHE A 1 95 ? -13.227 6.432 6.505 1.00 97.75 95 PHE A C 1
ATOM 820 O O . PHE A 1 95 ? -14.387 6.130 6.226 1.00 97.75 95 PHE A O 1
ATOM 827 N N . ILE A 1 96 ? -12.281 5.509 6.721 1.00 97.75 96 ILE A N 1
ATOM 828 C CA . ILE A 1 96 ? -12.535 4.066 6.571 1.00 97.75 96 ILE A CA 1
ATOM 829 C C . ILE A 1 96 ? -13.632 3.604 7.539 1.00 97.75 96 ILE A C 1
ATOM 831 O O . ILE A 1 96 ? -14.574 2.932 7.124 1.00 97.75 96 ILE A O 1
ATOM 835 N N . ASN A 1 97 ? -13.560 3.996 8.817 1.00 97.62 97 ASN A N 1
ATOM 836 C CA . ASN A 1 97 ? -14.556 3.585 9.811 1.00 97.62 97 ASN A CA 1
ATOM 837 C C . ASN A 1 97 ? -15.960 4.081 9.464 1.00 97.62 97 ASN A C 1
ATOM 839 O O . ASN A 1 97 ? -16.930 3.354 9.655 1.00 97.62 97 ASN A O 1
ATOM 843 N N . LYS A 1 98 ? -16.089 5.303 8.937 1.00 97.69 98 LYS A N 1
ATOM 844 C CA . LYS A 1 98 ? -17.376 5.831 8.481 1.00 97.69 98 LYS A CA 1
ATOM 845 C C . LYS A 1 98 ? -17.971 4.949 7.381 1.00 97.69 98 LYS A C 1
ATOM 847 O O . LYS A 1 98 ? -19.170 4.679 7.417 1.00 97.69 98 LYS A O 1
ATOM 852 N N . LEU A 1 99 ? -17.160 4.507 6.421 1.00 98.12 99 LEU A N 1
ATOM 853 C CA . LEU A 1 99 ? -17.613 3.621 5.346 1.00 98.12 99 LEU A CA 1
ATOM 854 C C . LEU A 1 99 ? -17.987 2.233 5.879 1.00 98.12 99 LEU A C 1
ATOM 856 O O . LEU A 1 99 ? -19.057 1.734 5.550 1.00 98.12 99 LEU A O 1
ATOM 860 N N . ALA A 1 100 ? -17.163 1.655 6.755 1.00 97.44 100 ALA A N 1
ATOM 861 C CA . ALA A 1 100 ? -17.420 0.347 7.354 1.00 97.44 100 ALA A CA 1
ATOM 862 C C . ALA A 1 100 ? -18.707 0.337 8.202 1.00 97.44 100 ALA A C 1
ATOM 864 O O . ALA A 1 100 ? -19.570 -0.516 8.025 1.00 97.44 100 ALA A O 1
ATOM 865 N N . LEU A 1 101 ? -18.887 1.332 9.079 1.00 97.19 101 LEU A N 1
ATOM 866 C CA . LEU A 1 101 ? -20.054 1.434 9.967 1.00 97.19 101 LEU A CA 1
ATOM 867 C C . LEU A 1 101 ? -21.356 1.791 9.237 1.00 97.19 101 LEU A C 1
ATOM 869 O O . LEU A 1 101 ? -22.436 1.571 9.778 1.00 97.19 101 LEU A O 1
ATOM 873 N N . SER A 1 102 ? -21.261 2.371 8.038 1.00 97.31 102 SER A N 1
ATOM 874 C CA . SER A 1 102 ? -22.416 2.619 7.164 1.00 97.31 102 SER A CA 1
ATOM 875 C C . SER A 1 102 ? -22.664 1.495 6.157 1.00 97.31 102 SER A C 1
ATOM 877 O O . SER A 1 102 ? -23.537 1.648 5.306 1.00 97.31 102 SER A O 1
ATOM 879 N N . GLU A 1 103 ? -21.907 0.394 6.251 1.00 96.44 103 GLU A N 1
ATOM 880 C CA . GLU A 1 103 ? -21.974 -0.761 5.346 1.00 96.44 103 GLU A CA 1
ATOM 881 C C . GLU A 1 103 ? -21.717 -0.394 3.870 1.00 96.44 103 GLU A C 1
ATOM 883 O O . GLU A 1 103 ? -22.150 -1.089 2.953 1.00 96.44 103 GLU A O 1
ATOM 888 N N . ALA A 1 104 ? -21.005 0.711 3.624 1.00 97.38 104 ALA A N 1
ATOM 889 C CA . ALA A 1 104 ? -20.616 1.143 2.282 1.00 97.38 104 ALA A CA 1
ATOM 890 C C . ALA A 1 104 ? -19.445 0.321 1.715 1.00 97.38 104 ALA A C 1
ATOM 892 O O . ALA A 1 104 ? -19.272 0.265 0.501 1.00 97.38 104 ALA A O 1
ATOM 893 N N . ILE A 1 105 ? -18.656 -0.301 2.594 1.00 97.38 105 ILE A N 1
ATOM 894 C CA . ILE A 1 105 ? -17.575 -1.241 2.273 1.00 97.38 105 ILE A CA 1
ATOM 895 C C . ILE A 1 105 ? -17.675 -2.459 3.188 1.00 97.38 105 ILE A C 1
ATOM 897 O O . ILE A 1 105 ? -18.210 -2.358 4.297 1.00 97.38 105 ILE A O 1
ATOM 901 N N . ILE A 1 106 ? -17.104 -3.583 2.760 1.00 97.12 106 ILE A N 1
ATOM 902 C CA . ILE A 1 106 ? -16.975 -4.768 3.604 1.00 97.12 106 ILE A CA 1
ATOM 903 C C . ILE A 1 106 ? -15.611 -4.723 4.293 1.00 97.12 106 ILE A C 1
ATOM 905 O O . ILE A 1 106 ? -14.576 -4.480 3.671 1.00 97.12 106 ILE A O 1
ATOM 909 N N . VAL A 1 107 ? -15.603 -4.974 5.600 1.00 97.81 107 VAL A N 1
ATOM 910 C CA . VAL A 1 107 ? -14.367 -5.172 6.361 1.00 97.81 107 VAL A CA 1
ATOM 911 C C . VAL A 1 107 ? -14.284 -6.610 6.846 1.00 97.81 107 VAL A C 1
ATOM 913 O O . VAL A 1 107 ? -15.300 -7.266 7.062 1.00 97.81 107 VAL A O 1
ATOM 916 N N . TYR A 1 108 ? -13.065 -7.111 6.991 1.00 98.19 108 TYR A N 1
ATOM 917 C CA . TYR A 1 108 ? -12.785 -8.521 7.211 1.00 98.19 108 TYR A CA 1
ATOM 918 C C . TYR A 1 108 ? -12.049 -8.741 8.533 1.00 98.19 108 TYR A C 1
ATOM 920 O O . TYR A 1 108 ? -11.272 -7.902 8.992 1.00 98.19 108 TYR A O 1
ATOM 928 N N . SER A 1 109 ? -12.288 -9.893 9.146 1.00 97.38 109 SER A N 1
ATOM 929 C CA . SER A 1 109 ? -11.645 -10.325 10.380 1.00 97.38 109 SER A CA 1
ATOM 930 C C . SER A 1 109 ? -10.126 -10.403 10.242 1.00 97.38 109 SER A C 1
ATOM 932 O O . SER A 1 109 ? -9.585 -10.603 9.158 1.00 97.38 109 SER A O 1
ATOM 934 N N . THR A 1 110 ? -9.432 -10.280 11.370 1.00 96.19 110 THR A N 1
ATOM 935 C CA . THR A 1 110 ? -7.965 -10.306 11.462 1.00 96.19 110 THR A CA 1
ATOM 936 C C . THR A 1 110 ? -7.406 -11.693 11.782 1.00 96.19 110 THR A C 1
ATOM 938 O O . THR A 1 110 ? -6.200 -11.828 12.002 1.00 96.19 110 THR A O 1
ATOM 941 N N . VAL A 1 111 ? -8.275 -12.717 11.810 1.00 93.56 111 VAL A N 1
ATOM 942 C CA . VAL A 1 111 ? -7.903 -14.136 11.974 1.00 93.56 111 VAL A CA 1
ATOM 943 C C . VAL A 1 111 ? -6.941 -14.581 10.872 1.00 93.56 111 VAL A C 1
ATOM 945 O O . VAL A 1 111 ? -5.984 -15.303 11.146 1.00 93.56 111 VAL A O 1
ATOM 948 N N . ASP A 1 112 ? -7.174 -14.106 9.652 1.00 90.38 112 ASP A N 1
ATOM 949 C CA . ASP A 1 112 ? -6.281 -14.227 8.508 1.00 90.38 112 ASP A CA 1
ATOM 950 C C . ASP A 1 112 ? -6.118 -12.856 7.831 1.00 90.38 112 ASP A C 1
ATOM 952 O O . ASP A 1 112 ? -6.608 -11.834 8.319 1.00 90.38 112 ASP A O 1
ATOM 956 N N . ASP A 1 113 ? -5.363 -12.805 6.738 1.00 90.00 113 ASP A N 1
ATOM 957 C CA . ASP A 1 113 ? -5.234 -11.617 5.895 1.00 90.00 113 ASP A CA 1
ATOM 958 C C . ASP A 1 113 ? -5.701 -11.868 4.452 1.00 90.00 113 ASP A C 1
ATOM 960 O O . ASP A 1 113 ? -5.319 -11.153 3.527 1.00 90.00 113 ASP A O 1
ATOM 964 N N . GLU A 1 114 ? -6.541 -12.882 4.255 1.00 93.19 114 GLU A N 1
ATOM 965 C CA . GLU A 1 114 ? -7.031 -13.357 2.958 1.00 93.19 114 GLU A CA 1
ATOM 966 C C . GLU A 1 114 ? -8.446 -12.846 2.636 1.00 93.19 114 GLU A C 1
ATOM 968 O O . GLU A 1 114 ? -9.038 -13.264 1.643 1.00 93.19 114 GLU A O 1
ATOM 973 N N . PHE A 1 115 ? -8.977 -11.921 3.446 1.00 95.25 115 PHE A N 1
ATOM 974 C CA . PHE A 1 115 ? -10.278 -11.270 3.238 1.00 95.25 115 PHE A CA 1
ATOM 975 C C . PHE A 1 115 ? -11.441 -12.280 3.143 1.00 95.25 115 PHE A C 1
ATOM 977 O O . PHE A 1 115 ? -12.336 -12.150 2.312 1.00 95.25 115 PHE A O 1
ATOM 984 N N . GLN A 1 116 ? -11.423 -13.330 3.975 1.00 94.69 116 GLN A N 1
ATOM 985 C CA . GLN A 1 116 ? -12.401 -14.427 3.877 1.00 94.69 116 GLN A CA 1
ATOM 986 C C . GLN A 1 116 ? -13.610 -14.264 4.796 1.00 94.69 116 GLN A C 1
ATOM 988 O O . GLN A 1 116 ? -14.716 -14.676 4.450 1.00 94.69 116 GLN A O 1
ATOM 993 N N . THR A 1 117 ? -13.399 -13.689 5.980 1.00 96.88 117 THR A N 1
ATOM 994 C CA . THR A 1 117 ? -14.426 -13.612 7.026 1.00 96.88 117 THR A CA 1
ATOM 995 C C . THR A 1 117 ? -14.901 -12.167 7.169 1.00 96.88 117 THR A C 1
ATOM 997 O O . THR A 1 117 ? -14.203 -11.397 7.828 1.00 96.88 117 THR A O 1
ATOM 1000 N N . PRO A 1 118 ? -16.027 -11.760 6.554 1.00 97.06 118 PRO A N 1
ATOM 1001 C CA . PRO A 1 118 ? -16.559 -10.409 6.715 1.00 97.06 118 PRO A CA 1
ATOM 1002 C C . PRO A 1 118 ? -17.036 -10.173 8.156 1.00 97.06 118 PRO A C 1
ATOM 1004 O O . PRO A 1 118 ? -17.475 -11.112 8.820 1.00 97.06 118 PRO A O 1
ATOM 1007 N N . LEU A 1 119 ? -16.960 -8.926 8.617 1.00 97.00 119 LEU A N 1
ATOM 1008 C CA . LEU A 1 119 ? -17.458 -8.476 9.918 1.00 97.00 119 LEU A CA 1
ATOM 1009 C C . LEU A 1 119 ? -18.679 -7.573 9.737 1.00 97.00 119 LEU A C 1
ATOM 1011 O O . LEU A 1 119 ? -18.696 -6.708 8.858 1.00 97.00 119 LEU A O 1
ATOM 1015 N N . ALA A 1 120 ? -19.672 -7.738 10.605 1.00 95.75 120 ALA A N 1
ATOM 1016 C CA . ALA A 1 120 ? -20.781 -6.804 10.732 1.00 95.75 120 ALA A CA 1
ATOM 1017 C C . ALA A 1 120 ? -20.359 -5.540 11.517 1.00 95.75 120 ALA A C 1
ATOM 1019 O O . ALA A 1 120 ? -19.425 -5.593 12.324 1.00 95.75 120 ALA A O 1
ATOM 1020 N N . PRO A 1 121 ? -21.039 -4.389 11.332 1.00 95.31 121 PRO A N 1
ATOM 1021 C CA . PRO A 1 121 ? -20.691 -3.144 12.023 1.00 95.31 121 PRO A CA 1
ATOM 1022 C C . PRO A 1 121 ? -20.641 -3.241 13.554 1.00 95.31 121 PRO A C 1
ATOM 1024 O O . PRO A 1 121 ? -19.832 -2.565 14.184 1.00 95.31 121 PRO A O 1
ATOM 1027 N N . ASP A 1 122 ? -21.487 -4.073 14.166 1.00 95.19 122 ASP A N 1
ATOM 1028 C CA . ASP A 1 122 ? -21.535 -4.294 15.614 1.00 95.19 122 ASP A CA 1
ATOM 1029 C C . ASP A 1 122 ? -20.379 -5.158 16.145 1.00 95.19 122 ASP A C 1
ATOM 1031 O O . ASP A 1 122 ? -20.094 -5.132 17.343 1.00 95.19 122 ASP A O 1
ATOM 1035 N N . GLU A 1 123 ? -19.667 -5.864 15.264 1.00 95.19 123 GLU A N 1
ATOM 1036 C CA . GLU A 1 123 ? -18.454 -6.622 15.592 1.00 95.19 123 GLU A CA 1
ATOM 1037 C C . GLU A 1 123 ? -17.189 -5.741 15.578 1.00 95.19 123 GLU A C 1
ATOM 1039 O O . GLU A 1 123 ? -16.139 -6.144 16.089 1.00 95.19 123 GLU A O 1
ATOM 1044 N N . ILE A 1 124 ? -17.268 -4.520 15.033 1.00 95.12 124 ILE A N 1
ATOM 1045 C CA . ILE A 1 124 ? -16.139 -3.586 14.948 1.00 95.12 124 ILE A CA 1
ATOM 1046 C C . ILE A 1 124 ? -15.913 -2.906 16.306 1.00 95.12 124 ILE A C 1
ATOM 1048 O O . ILE A 1 124 ? -16.541 -1.904 16.653 1.00 95.12 124 ILE A O 1
ATOM 1052 N N . ASN A 1 125 ? -14.948 -3.414 17.073 1.00 92.69 125 ASN A N 1
ATOM 1053 C CA . ASN A 1 125 ? -14.576 -2.841 18.366 1.00 92.69 125 ASN A CA 1
ATOM 1054 C C . ASN A 1 125 ? -13.493 -1.755 18.234 1.00 92.69 125 ASN A C 1
ATOM 1056 O O . ASN A 1 125 ? -12.295 -2.028 18.344 1.00 92.69 125 ASN A O 1
ATOM 1060 N N . ILE A 1 126 ? -13.918 -0.507 18.034 1.00 92.94 126 ILE A N 1
ATOM 1061 C CA . ILE A 1 126 ? -13.020 0.656 18.011 1.00 92.94 126 ILE A CA 1
ATOM 1062 C C . ILE A 1 126 ? -12.712 1.088 19.449 1.00 92.94 126 ILE A C 1
ATOM 1064 O O . ILE A 1 126 ? -13.375 1.957 20.014 1.00 92.94 126 ILE A O 1
ATOM 1068 N N . SER A 1 127 ? -11.694 0.471 20.044 1.00 91.06 127 SER A N 1
ATOM 1069 C CA . SER A 1 127 ? -11.198 0.813 21.377 1.00 91.06 127 SER A CA 1
ATOM 1070 C C . SER A 1 127 ? -9.696 1.078 21.335 1.00 91.06 127 SER A C 1
ATOM 1072 O O . SER A 1 127 ? -8.920 0.211 20.937 1.00 91.06 127 SER A O 1
ATOM 1074 N N . GLY A 1 128 ? -9.288 2.256 21.806 1.00 93.31 128 GLY A N 1
ATOM 1075 C CA . GLY A 1 128 ? -7.895 2.700 21.826 1.00 93.31 128 GLY A CA 1
ATOM 1076 C C . GLY A 1 128 ? -7.606 3.812 20.820 1.00 93.31 128 GLY A C 1
ATOM 1077 O O . GLY A 1 128 ? -8.511 4.372 20.202 1.00 93.31 128 GLY A O 1
ATOM 1078 N N . THR A 1 129 ? -6.325 4.131 20.679 1.00 95.75 129 THR A N 1
ATOM 1079 C CA . THR A 1 129 ? -5.825 5.205 19.811 1.00 95.75 129 THR A CA 1
ATOM 1080 C C . THR A 1 129 ? -5.195 4.609 18.558 1.00 95.75 129 THR A C 1
ATOM 1082 O O . THR A 1 129 ? -4.575 3.545 18.626 1.00 95.75 129 THR A O 1
ATOM 1085 N N . LEU A 1 130 ? -5.330 5.281 17.413 1.00 97.31 130 LEU A N 1
ATOM 1086 C CA . LEU A 1 130 ? -4.666 4.869 16.179 1.00 97.31 130 LEU A CA 1
ATOM 1087 C C . LEU A 1 130 ? -3.143 4.886 16.367 1.00 97.31 130 LEU A C 1
ATOM 1089 O O . LEU A 1 130 ? -2.558 5.905 16.724 1.00 97.31 130 LEU A O 1
ATOM 1093 N N . LYS A 1 131 ? -2.505 3.743 16.114 1.00 96.81 131 LYS A N 1
ATOM 1094 C CA . LYS A 1 131 ? -1.047 3.590 16.157 1.00 96.81 131 LYS A CA 1
ATOM 1095 C C . LYS A 1 131 ? -0.418 3.638 14.766 1.00 96.81 131 LYS A C 1
ATOM 1097 O O . LYS A 1 131 ? 0.673 4.173 14.618 1.00 96.81 131 LYS A O 1
ATOM 1102 N N . GLY A 1 132 ? -1.082 3.067 13.766 1.00 97.81 132 GLY A N 1
ATOM 1103 C CA . GLY A 1 132 ? -0.535 2.917 12.419 1.00 97.81 132 GLY A CA 1
ATOM 1104 C C . GLY A 1 132 ? -1.425 2.061 11.525 1.00 97.81 132 GLY A C 1
ATOM 1105 O O . GLY A 1 132 ? -2.510 1.643 11.934 1.00 97.81 132 GLY A O 1
ATOM 110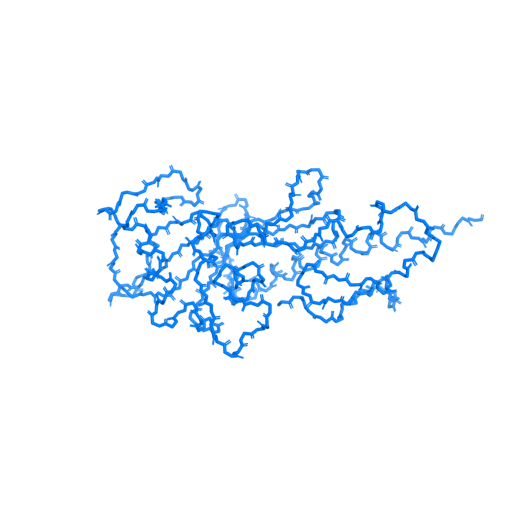6 N N . PHE A 1 133 ? -0.937 1.750 10.328 1.00 98.38 133 PHE A N 1
ATOM 1107 C CA . PHE A 1 133 ? -1.590 0.832 9.396 1.00 98.38 133 PHE A CA 1
ATOM 1108 C C . PHE A 1 133 ? -0.631 -0.278 8.972 1.00 98.38 133 PHE A C 1
ATOM 1110 O O . PHE A 1 133 ? 0.545 -0.027 8.721 1.00 98.38 133 PHE A O 1
ATOM 1117 N N . ILE A 1 134 ? -1.144 -1.500 8.843 1.00 98.31 134 ILE A N 1
ATOM 1118 C CA . ILE A 1 134 ? -0.487 -2.552 8.065 1.00 98.31 134 ILE A CA 1
ATOM 1119 C C . ILE A 1 134 ? -1.054 -2.504 6.650 1.00 98.31 134 ILE A C 1
ATOM 1121 O O . ILE A 1 134 ? -2.267 -2.544 6.467 1.00 98.31 134 ILE A O 1
ATOM 1125 N N . ILE A 1 135 ? -0.179 -2.452 5.656 1.00 98.44 135 ILE A N 1
ATOM 1126 C CA . ILE A 1 135 ? -0.524 -2.421 4.238 1.00 98.44 135 ILE A CA 1
ATOM 1127 C C . ILE A 1 135 ? -0.014 -3.722 3.617 1.00 98.44 135 ILE A C 1
ATOM 1129 O O . ILE A 1 135 ? 1.189 -3.978 3.631 1.00 98.44 135 ILE A O 1
ATOM 1133 N N . LYS A 1 136 ? -0.925 -4.562 3.117 1.00 98.31 136 LYS A N 1
ATOM 1134 C CA . LYS A 1 136 ? -0.614 -5.797 2.377 1.00 98.31 136 LYS A CA 1
ATOM 1135 C C . LYS A 1 136 ? -0.478 -5.437 0.900 1.00 98.31 136 LYS A C 1
ATOM 1137 O O . LYS A 1 136 ? -1.407 -4.860 0.334 1.00 98.31 136 LYS A O 1
ATOM 1142 N N . GLU A 1 137 ? 0.652 -5.764 0.283 1.00 97.62 137 GLU A N 1
ATOM 1143 C CA . GLU A 1 137 ? 0.988 -5.373 -1.089 1.00 97.62 137 GLU A CA 1
ATOM 1144 C C . GLU A 1 137 ? 1.586 -6.542 -1.885 1.00 97.62 137 GLU A C 1
ATOM 1146 O O . GLU A 1 137 ? 2.283 -7.389 -1.327 1.00 97.62 137 GLU A O 1
ATOM 1151 N N . ASP A 1 138 ? 1.376 -6.548 -3.200 1.00 96.38 138 ASP A N 1
ATOM 1152 C CA . ASP A 1 138 ? 2.120 -7.390 -4.139 1.00 96.38 138 ASP A CA 1
ATOM 1153 C C . ASP A 1 138 ? 3.092 -6.511 -4.935 1.00 96.38 138 ASP A C 1
ATOM 1155 O O . ASP A 1 138 ? 2.671 -5.625 -5.679 1.00 96.38 138 ASP A O 1
ATOM 1159 N N . ALA A 1 139 ? 4.391 -6.760 -4.774 1.00 95.19 139 ALA A N 1
ATOM 1160 C CA . ALA A 1 139 ? 5.452 -6.184 -5.591 1.00 95.19 139 ALA A CA 1
ATOM 1161 C C . ALA A 1 139 ? 5.781 -7.146 -6.735 1.00 95.19 139 ALA A C 1
ATOM 1163 O O . ALA A 1 139 ? 5.910 -8.350 -6.512 1.00 95.19 139 ALA A O 1
ATOM 1164 N N . PHE A 1 140 ? 5.916 -6.643 -7.955 1.00 94.38 140 PHE A N 1
ATOM 1165 C CA . PHE A 1 140 ? 6.201 -7.474 -9.118 1.00 94.38 140 PHE A CA 1
ATOM 1166 C C . PHE A 1 140 ? 6.882 -6.686 -10.233 1.00 94.38 140 PHE A C 1
ATOM 1168 O O . PHE A 1 140 ? 6.769 -5.463 -10.300 1.00 94.38 140 PHE A O 1
ATOM 1175 N N . PHE A 1 141 ? 7.539 -7.406 -11.141 1.00 92.19 141 PHE A N 1
ATOM 1176 C CA . PHE A 1 141 ? 8.062 -6.831 -12.379 1.00 92.19 141 PHE A CA 1
ATOM 1177 C C . PHE A 1 141 ? 7.152 -7.167 -13.557 1.00 92.19 141 PHE A C 1
ATOM 1179 O O . PHE A 1 141 ? 6.901 -8.339 -13.863 1.00 92.19 141 PHE A O 1
ATOM 1186 N N . ASP A 1 142 ? 6.678 -6.113 -14.213 1.00 90.88 142 ASP A N 1
ATOM 1187 C CA . ASP A 1 142 ? 5.895 -6.158 -15.439 1.00 90.88 142 ASP A CA 1
ATOM 1188 C C . ASP A 1 142 ? 6.834 -6.154 -16.646 1.00 90.88 142 ASP A C 1
ATOM 1190 O O . ASP A 1 142 ? 7.534 -5.169 -16.896 1.00 90.88 142 ASP A O 1
ATOM 1194 N N . ARG A 1 143 ? 6.850 -7.255 -17.404 1.00 87.12 143 ARG A N 1
ATOM 1195 C CA . ARG A 1 143 ? 7.702 -7.394 -18.589 1.00 87.12 143 ARG A CA 1
ATOM 1196 C C . ARG A 1 143 ? 7.356 -6.390 -19.682 1.00 87.12 143 ARG A C 1
ATOM 1198 O O . ARG A 1 143 ? 8.266 -5.871 -20.321 1.00 87.12 143 ARG A O 1
ATOM 1205 N N . ASP A 1 144 ? 6.073 -6.159 -19.928 1.00 87.19 144 ASP A N 1
ATOM 1206 C CA . ASP A 1 144 ? 5.624 -5.409 -21.099 1.00 87.19 144 ASP A CA 1
ATOM 1207 C C . ASP A 1 144 ? 5.897 -3.913 -20.904 1.00 87.19 144 ASP A C 1
ATOM 1209 O O . ASP A 1 144 ? 6.354 -3.240 -21.826 1.00 87.19 144 ASP A O 1
ATOM 1213 N N . ARG A 1 145 ? 5.720 -3.408 -19.675 1.00 86.19 145 ARG A N 1
ATOM 1214 C CA . ARG A 1 145 ? 6.119 -2.039 -19.302 1.00 86.19 145 ARG A CA 1
ATOM 1215 C C . ARG A 1 145 ? 7.577 -1.913 -18.852 1.00 86.19 145 ARG A C 1
ATOM 1217 O O . ARG A 1 145 ? 8.064 -0.798 -18.720 1.00 86.19 145 ARG A O 1
ATOM 1224 N N . GLN A 1 146 ? 8.270 -3.029 -18.614 1.00 86.69 146 GLN A N 1
ATOM 1225 C CA . GLN A 1 146 ? 9.633 -3.098 -18.068 1.00 86.69 146 GLN A CA 1
ATOM 1226 C C . GLN A 1 146 ? 9.822 -2.287 -16.777 1.00 86.69 146 GLN A C 1
ATOM 1228 O O . GLN A 1 146 ? 10.819 -1.569 -16.620 1.00 86.69 146 GLN A O 1
ATOM 1233 N N . LEU A 1 147 ? 8.856 -2.391 -15.866 1.00 87.38 147 LEU A N 1
ATOM 1234 C CA . LEU A 1 147 ? 8.801 -1.631 -14.622 1.00 87.38 147 LEU A CA 1
ATOM 1235 C C . LEU A 1 147 ? 8.465 -2.543 -13.448 1.00 87.38 147 LEU A C 1
ATOM 1237 O O . LEU A 1 147 ? 7.587 -3.402 -13.537 1.00 87.38 147 LEU A O 1
ATOM 1241 N N . ASN A 1 148 ? 9.112 -2.288 -12.317 1.00 89.38 148 ASN A N 1
ATOM 1242 C CA . ASN A 1 148 ? 8.625 -2.768 -11.031 1.00 89.38 148 ASN A CA 1
ATOM 1243 C C . ASN A 1 148 ? 7.427 -1.937 -10.572 1.00 89.38 148 ASN A C 1
ATOM 1245 O O . ASN A 1 148 ? 7.551 -0.719 -10.423 1.00 89.38 148 ASN A O 1
ATOM 1249 N N . GLU A 1 149 ? 6.329 -2.603 -10.240 1.00 90.75 149 GLU A N 1
ATOM 1250 C CA . GLU A 1 149 ? 5.141 -2.001 -9.646 1.00 90.75 149 GLU A CA 1
ATOM 1251 C C . GLU A 1 149 ? 4.793 -2.698 -8.328 1.00 90.75 149 GLU A C 1
ATOM 1253 O O . GLU A 1 149 ? 5.015 -3.897 -8.154 1.00 90.75 149 GLU A O 1
ATOM 1258 N N . THR 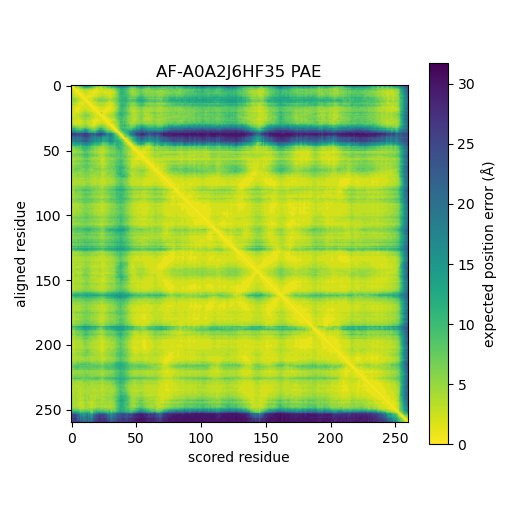A 1 150 ? 4.225 -1.934 -7.398 1.00 93.12 150 THR A N 1
ATOM 1259 C CA . THR A 1 150 ? 3.697 -2.449 -6.135 1.00 93.12 150 THR A CA 1
ATOM 1260 C C . THR A 1 150 ? 2.221 -2.100 -6.047 1.00 93.12 150 THR A C 1
ATOM 1262 O O . THR A 1 150 ? 1.859 -0.928 -6.144 1.00 93.12 150 THR A O 1
ATOM 1265 N N . ARG A 1 151 ? 1.367 -3.105 -5.845 1.00 94.81 151 ARG A N 1
ATOM 1266 C CA . ARG A 1 151 ? -0.085 -2.939 -5.716 1.00 94.81 151 ARG A CA 1
ATOM 1267 C C . ARG A 1 151 ? -0.545 -3.216 -4.305 1.00 94.81 151 ARG A C 1
ATOM 1269 O O . ARG A 1 151 ? -0.281 -4.288 -3.770 1.00 94.81 151 ARG A O 1
ATOM 1276 N N . ILE A 1 152 ? -1.295 -2.278 -3.741 1.00 97.56 152 ILE A N 1
ATOM 1277 C CA . ILE A 1 152 ? -1.942 -2.459 -2.447 1.00 97.56 152 ILE A CA 1
ATOM 1278 C C . ILE A 1 152 ? -3.131 -3.408 -2.618 1.00 97.56 152 ILE A C 1
ATOM 1280 O O . ILE A 1 152 ? -3.988 -3.212 -3.478 1.00 97.56 152 ILE A O 1
ATOM 1284 N N . LEU A 1 153 ? -3.176 -4.438 -1.780 1.00 97.50 153 LEU A N 1
ATOM 1285 C CA . LEU A 1 153 ? -4.270 -5.402 -1.703 1.00 97.50 153 LEU A CA 1
ATOM 1286 C C . LEU A 1 153 ? -5.221 -5.067 -0.565 1.00 97.50 153 LEU A C 1
ATOM 1288 O O . LEU A 1 153 ? -6.434 -5.179 -0.715 1.00 97.50 153 LEU A O 1
ATOM 1292 N N . GLY A 1 154 ? -4.678 -4.651 0.576 1.00 98.12 154 GLY A N 1
ATOM 1293 C CA . GLY A 1 154 ? -5.502 -4.289 1.712 1.00 98.12 154 GLY A CA 1
ATOM 1294 C C . GLY A 1 154 ? -4.773 -3.500 2.774 1.00 98.12 154 GLY A C 1
ATOM 1295 O O . GLY A 1 154 ? -3.544 -3.454 2.825 1.00 98.12 154 GLY A O 1
ATOM 1296 N N . ILE A 1 155 ? -5.577 -2.874 3.621 1.00 98.31 155 ILE A N 1
ATOM 1297 C CA . ILE A 1 155 ? -5.133 -1.989 4.691 1.00 98.31 155 ILE A CA 1
ATOM 1298 C C . ILE A 1 155 ? -5.781 -2.460 5.990 1.00 98.31 155 ILE A C 1
ATOM 1300 O O . ILE A 1 155 ? -6.975 -2.749 6.027 1.00 98.31 155 ILE A O 1
ATOM 1304 N N . CYS A 1 156 ? -4.994 -2.533 7.057 1.00 98.38 156 CYS A N 1
ATOM 1305 C CA . CYS A 1 156 ? -5.439 -2.911 8.389 1.00 98.38 156 CYS A CA 1
ATOM 1306 C C . CYS A 1 156 ? -5.034 -1.833 9.401 1.00 98.38 156 CYS A C 1
ATOM 1308 O O . CYS A 1 156 ? -3.839 -1.688 9.680 1.00 98.38 156 CYS A O 1
ATOM 1310 N N . PRO A 1 157 ? -5.988 -1.096 9.995 1.00 98.25 157 PRO A N 1
ATOM 1311 C CA . PRO A 1 157 ? -5.696 -0.189 11.097 1.00 98.25 157 PRO A CA 1
ATOM 1312 C C . PRO A 1 157 ? -5.190 -0.941 12.333 1.00 98.25 157 PRO A C 1
ATOM 1314 O O . PRO A 1 157 ? -5.695 -2.013 12.684 1.00 98.25 157 PRO A O 1
ATOM 1317 N N . LEU A 1 158 ? -4.204 -0.358 13.010 1.00 97.88 158 LEU A N 1
ATOM 1318 C CA . LEU A 1 158 ? -3.679 -0.826 14.287 1.00 97.88 158 LEU A CA 1
ATOM 1319 C C . LEU A 1 158 ? -4.067 0.149 15.391 1.00 97.88 158 LEU A C 1
ATOM 1321 O O . LEU A 1 158 ? -3.769 1.341 15.300 1.00 97.88 158 LEU A O 1
ATOM 1325 N N . LEU A 1 159 ? -4.680 -0.369 16.451 1.00 97.38 159 LEU A N 1
ATOM 1326 C CA . LEU A 1 159 ? -5.021 0.399 17.643 1.00 97.38 159 LEU A CA 1
ATOM 1327 C C . LEU A 1 159 ? -4.113 0.012 18.803 1.00 97.38 159 LEU A C 1
ATOM 1329 O O . LEU A 1 159 ? -3.745 -1.153 18.947 1.00 97.38 159 LEU A O 1
ATOM 1333 N N . VAL A 1 160 ? -3.775 0.988 19.637 1.00 96.69 160 VAL A N 1
ATOM 1334 C CA . VAL A 1 160 ? -3.108 0.774 20.920 1.00 96.69 160 VAL A CA 1
ATOM 1335 C C . VAL A 1 160 ? -4.077 1.099 22.051 1.00 96.69 160 VAL A C 1
ATOM 1337 O O . VAL A 1 160 ? -4.721 2.149 22.045 1.00 96.69 160 VAL A O 1
ATOM 1340 N N . ASN A 1 161 ? -4.217 0.178 23.000 1.00 95.00 161 ASN A N 1
ATOM 1341 C CA . ASN A 1 161 ? -5.038 0.388 24.190 1.00 95.00 161 ASN A CA 1
ATOM 1342 C C . ASN A 1 161 ? -4.243 1.107 25.302 1.00 95.00 161 ASN A C 1
ATOM 1344 O O . ASN A 1 161 ? -3.039 1.337 25.186 1.00 95.00 161 ASN A O 1
ATOM 1348 N N . ASP A 1 162 ? -4.908 1.414 26.417 1.00 92.12 162 ASP A N 1
ATOM 1349 C CA . ASP A 1 162 ? -4.282 2.097 27.559 1.00 92.12 162 ASP A CA 1
ATOM 1350 C C . ASP A 1 162 ? -3.162 1.278 28.233 1.00 92.12 162 ASP A C 1
ATOM 1352 O O . ASP A 1 162 ? -2.323 1.843 28.935 1.00 92.12 162 ASP A O 1
ATOM 1356 N N . THR A 1 163 ? -3.129 -0.047 28.035 1.00 91.81 163 THR A N 1
ATOM 1357 C CA . THR A 1 163 ? -2.069 -0.930 28.551 1.00 91.81 163 THR A CA 1
ATOM 1358 C C . THR A 1 163 ? -0.855 -1.016 27.624 1.00 91.81 163 THR A C 1
ATOM 1360 O O . THR A 1 163 ? 0.172 -1.559 28.028 1.00 91.81 163 THR A O 1
ATOM 1363 N N . GLY A 1 164 ? -0.931 -0.436 26.421 1.00 91.94 164 GLY A N 1
ATOM 1364 C CA . GLY A 1 164 ? 0.130 -0.455 25.412 1.00 91.94 164 GLY A CA 1
ATOM 1365 C C . GLY A 1 164 ? 0.062 -1.640 24.443 1.00 91.94 164 GLY A C 1
ATOM 1366 O O . GLY A 1 164 ? 0.897 -1.736 23.538 1.00 91.94 164 GLY A O 1
ATOM 1367 N N . ASP A 1 165 ? -0.932 -2.518 24.578 1.00 93.75 165 ASP A N 1
ATOM 1368 C CA . ASP A 1 165 ? -1.123 -3.650 23.678 1.00 93.75 165 ASP A CA 1
ATOM 1369 C C . ASP A 1 165 ? -1.653 -3.162 22.328 1.00 93.75 165 ASP A C 1
ATOM 1371 O O . ASP A 1 165 ? -2.623 -2.405 22.236 1.00 93.75 165 ASP A O 1
ATOM 1375 N N . THR A 1 166 ? -0.994 -3.605 21.256 1.00 95.38 166 THR A N 1
ATOM 1376 C CA . THR A 1 166 ? -1.374 -3.268 19.882 1.00 95.38 166 THR A CA 1
ATOM 1377 C C . THR A 1 166 ? -2.283 -4.350 19.312 1.00 95.38 166 THR A C 1
ATOM 1379 O O . THR A 1 166 ? -1.913 -5.521 19.297 1.00 95.38 166 THR A O 1
ATOM 1382 N N . THR A 1 167 ? -3.449 -3.959 18.801 1.00 95.50 167 THR A N 1
ATOM 1383 C CA . THR A 1 167 ? -4.442 -4.868 18.216 1.00 95.50 167 THR A CA 1
ATOM 1384 C C . THR A 1 167 ? -4.755 -4.468 16.776 1.00 95.50 167 THR A C 1
ATOM 1386 O O . THR A 1 167 ? -4.891 -3.285 16.463 1.00 95.50 167 THR A O 1
ATOM 1389 N N . LYS A 1 168 ? -4.872 -5.464 15.890 1.00 97.06 168 LYS A N 1
ATOM 1390 C CA . LYS A 1 168 ? -5.390 -5.284 14.527 1.00 97.06 168 LYS A CA 1
ATOM 1391 C C . LYS A 1 168 ? -6.904 -5.116 14.589 1.00 97.06 168 LYS A C 1
ATOM 1393 O O . LYS A 1 168 ? -7.567 -5.957 15.189 1.00 97.06 168 LYS A O 1
ATOM 1398 N N . LEU A 1 169 ? -7.438 -4.070 13.964 1.00 97.31 169 LEU A N 1
ATOM 1399 C CA . LEU A 1 169 ? -8.873 -3.792 14.014 1.00 97.31 169 LEU A CA 1
ATOM 1400 C C . LEU A 1 169 ? -9.664 -4.684 13.039 1.00 97.31 169 LEU A C 1
ATOM 1402 O O . LEU A 1 169 ? -10.456 -5.515 13.468 1.00 97.31 169 LEU A O 1
ATOM 1406 N N . TYR A 1 170 ? -9.417 -4.533 11.740 1.00 98.19 170 TYR A N 1
ATOM 1407 C CA . TYR A 1 170 ? -9.987 -5.327 10.644 1.00 98.19 170 TYR A CA 1
ATOM 1408 C C . TYR A 1 170 ? -9.133 -5.131 9.388 1.00 98.19 170 TYR A C 1
ATOM 1410 O O . TYR A 1 170 ? -8.352 -4.181 9.307 1.00 98.19 170 TYR A O 1
ATOM 1418 N N . TRP A 1 171 ? -9.306 -5.991 8.391 1.00 98.38 171 TRP A N 1
ATOM 1419 C CA . TRP A 1 171 ? -8.782 -5.793 7.044 1.00 98.38 171 TRP A CA 1
ATOM 1420 C C . TRP A 1 171 ? -9.805 -5.106 6.149 1.00 98.38 171 TRP A C 1
ATOM 1422 O O . TRP A 1 171 ? -10.984 -5.444 6.169 1.00 98.38 171 TRP A O 1
ATOM 1432 N N . VAL A 1 172 ? -9.343 -4.183 5.315 1.00 98.00 172 VAL A N 1
ATOM 1433 C CA . VAL A 1 172 ? -10.127 -3.612 4.219 1.00 98.00 172 VAL A CA 1
ATOM 1434 C C . VAL A 1 172 ? -9.507 -4.039 2.907 1.00 98.00 172 VAL A C 1
ATOM 1436 O O . VAL A 1 172 ? -8.293 -3.895 2.734 1.00 98.00 172 VAL A O 1
ATOM 1439 N N . TYR A 1 173 ? -10.325 -4.538 1.983 1.00 97.69 173 TYR A N 1
ATOM 1440 C CA . TYR A 1 173 ? -9.872 -4.819 0.630 1.00 97.69 173 TYR A CA 1
ATOM 1441 C C . TYR A 1 173 ? -9.703 -3.496 -0.126 1.00 97.69 173 TYR A C 1
ATOM 1443 O O . TYR A 1 173 ? -10.661 -2.759 -0.348 1.00 97.69 173 TYR A O 1
ATOM 1451 N N . PHE A 1 174 ? -8.464 -3.155 -0.481 1.00 97.50 174 PHE A N 1
ATOM 1452 C CA . PHE A 1 174 ? -8.116 -1.829 -0.996 1.00 97.50 174 PHE A CA 1
ATOM 1453 C C . PHE A 1 174 ? -8.889 -1.433 -2.267 1.00 97.50 174 PHE A C 1
ATOM 1455 O O . PHE A 1 174 ? -9.332 -0.287 -2.329 1.00 97.50 174 PHE A O 1
ATOM 1462 N N . PRO A 1 175 ? -9.132 -2.334 -3.244 1.00 95.75 175 PRO A N 1
ATOM 1463 C CA . PRO A 1 175 ? -9.946 -2.008 -4.414 1.00 95.75 175 PRO A CA 1
ATOM 1464 C C . PRO A 1 175 ? -11.353 -1.481 -4.094 1.00 95.75 175 PRO A C 1
ATOM 1466 O O . PRO A 1 175 ? -11.829 -0.615 -4.819 1.00 95.75 175 PRO A O 1
ATOM 1469 N N . GLU A 1 176 ? -11.986 -1.918 -2.997 1.00 95.06 176 GLU A N 1
ATOM 1470 C CA . GLU A 1 176 ? -13.307 -1.411 -2.581 1.00 95.06 176 GLU A CA 1
ATOM 1471 C C . GLU A 1 176 ? -13.258 0.037 -2.070 1.00 95.06 176 GLU A C 1
ATOM 1473 O O . GLU A 1 176 ? -14.257 0.749 -2.126 1.00 95.06 176 GLU A O 1
ATOM 1478 N N . LEU A 1 177 ? -12.103 0.513 -1.592 1.00 96.69 177 LEU A N 1
ATOM 1479 C CA . LEU A 1 177 ? -11.959 1.885 -1.093 1.00 96.69 177 LEU A CA 1
ATOM 1480 C C . LEU A 1 177 ? -11.800 2.919 -2.209 1.00 96.69 177 LEU A C 1
ATOM 1482 O O . LEU A 1 177 ? -12.053 4.103 -1.978 1.00 96.69 177 LEU A O 1
ATOM 1486 N N . ARG A 1 178 ? -11.350 2.507 -3.396 1.00 97.19 178 ARG A N 1
ATOM 1487 C CA . ARG A 1 178 ? -10.832 3.420 -4.428 1.00 97.19 178 ARG A CA 1
ATOM 1488 C C . ARG A 1 178 ? -11.860 4.426 -4.918 1.00 97.19 178 ARG A C 1
ATOM 1490 O O . ARG A 1 178 ? -11.576 5.620 -4.942 1.00 97.19 178 ARG A O 1
ATOM 1497 N N . GLU A 1 179 ? -13.080 3.972 -5.203 1.00 96.62 179 GLU A N 1
ATOM 1498 C CA . GLU A 1 179 ? -14.184 4.841 -5.635 1.00 96.62 179 GLU A CA 1
ATOM 1499 C C . GLU A 1 179 ? -14.517 5.916 -4.584 1.00 96.62 179 GLU A C 1
ATOM 1501 O O . GLU A 1 179 ? -14.859 7.056 -4.908 1.00 96.62 179 GLU A O 1
ATOM 1506 N N . PHE A 1 180 ? -14.411 5.575 -3.298 1.00 97.88 180 PHE A N 1
ATOM 1507 C CA . PHE A 1 180 ? -14.660 6.522 -2.217 1.00 97.88 180 PHE A CA 1
ATOM 1508 C C . PHE A 1 180 ? -13.483 7.485 -2.040 1.00 97.88 180 PHE A C 1
ATOM 1510 O O . PHE A 1 180 ? -13.696 8.689 -1.910 1.00 97.88 180 PHE A O 1
ATOM 1517 N N . MET A 1 181 ? -12.246 6.983 -2.078 1.00 97.81 181 MET A N 1
ATOM 1518 C CA . MET A 1 181 ? -11.036 7.800 -1.933 1.00 97.81 181 MET A CA 1
ATOM 1519 C C . MET A 1 181 ? -10.833 8.769 -3.105 1.00 97.81 181 MET A C 1
ATOM 1521 O O . MET A 1 181 ? -10.332 9.873 -2.903 1.00 97.81 181 MET A O 1
ATOM 1525 N N . ALA A 1 182 ? -11.284 8.412 -4.307 1.00 97.44 182 ALA A N 1
ATOM 1526 C CA . ALA A 1 182 ? -11.299 9.291 -5.476 1.00 97.44 182 ALA A CA 1
ATOM 1527 C C . ALA A 1 182 ? -12.153 10.557 -5.270 1.00 97.44 182 ALA A C 1
ATOM 1529 O O . ALA A 1 182 ? -11.901 11.608 -5.861 1.00 97.44 182 ALA A O 1
ATOM 1530 N N . LYS A 1 183 ? -13.177 10.484 -4.410 1.00 96.62 183 LYS A N 1
ATOM 1531 C CA . LYS A 1 183 ? -14.076 11.612 -4.110 1.00 96.62 183 LYS A CA 1
ATOM 1532 C C . LYS A 1 183 ? -13.506 12.537 -3.030 1.00 96.62 183 LYS A C 1
ATOM 1534 O O . LYS A 1 183 ? -13.907 13.700 -2.948 1.00 96.62 183 LYS A O 1
ATOM 1539 N N . GLU A 1 184 ? -12.554 12.050 -2.237 1.00 96.56 184 GLU A N 1
ATOM 1540 C CA . GLU A 1 184 ? -11.892 12.802 -1.175 1.00 96.56 184 GLU A CA 1
ATOM 1541 C C . GLU A 1 184 ? -10.732 13.628 -1.743 1.00 96.56 184 GLU A C 1
ATOM 1543 O O . GLU A 1 184 ? -9.647 13.119 -2.018 1.00 96.56 184 GLU A O 1
ATOM 1548 N N . LYS A 1 185 ? -10.962 14.930 -1.936 1.00 95.12 185 LYS A N 1
ATOM 1549 C CA . LYS A 1 185 ? -9.946 15.846 -2.471 1.00 95.12 185 LYS A CA 1
ATOM 1550 C C . LYS A 1 185 ? -8.937 16.254 -1.406 1.00 95.12 185 LYS A C 1
ATOM 1552 O O . LYS A 1 185 ? -9.315 16.671 -0.313 1.00 95.12 185 LYS A O 1
ATOM 1557 N N . LEU A 1 186 ? -7.664 16.246 -1.781 1.00 93.69 186 LEU A N 1
ATOM 1558 C CA . LEU A 1 186 ? -6.566 16.757 -0.972 1.00 93.69 186 LEU A CA 1
ATOM 1559 C C . LEU A 1 186 ? -6.186 18.160 -1.455 1.00 93.69 186 LEU A C 1
ATOM 1561 O O . LEU A 1 186 ? -6.131 18.431 -2.652 1.00 93.69 186 LEU A O 1
ATOM 1565 N N . SER A 1 187 ? -5.950 19.076 -0.517 1.00 84.94 187 SER A N 1
ATOM 1566 C CA . SER A 1 187 ? -5.597 20.473 -0.813 1.00 84.94 187 SER A CA 1
ATOM 1567 C C . SER A 1 187 ? -4.329 20.926 -0.088 1.00 84.94 187 SER A C 1
ATOM 1569 O O . SER A 1 187 ? -4.180 22.108 0.223 1.00 84.94 187 SER A O 1
ATOM 1571 N N . ASP A 1 188 ? -3.450 19.986 0.255 1.00 86.81 188 ASP A N 1
ATOM 1572 C CA . ASP A 1 188 ? -2.200 20.286 0.944 1.00 86.81 188 ASP A CA 1
ATOM 1573 C C . ASP A 1 188 ? -1.157 20.815 -0.049 1.00 86.81 188 ASP A C 1
ATOM 1575 O O . ASP A 1 188 ? -0.895 20.195 -1.076 1.00 86.81 188 ASP A O 1
ATOM 1579 N N . ALA A 1 189 ? -0.560 21.970 0.249 1.00 85.75 189 ALA A N 1
ATOM 1580 C CA . ALA A 1 189 ? 0.414 22.615 -0.631 1.00 85.75 189 ALA A CA 1
ATOM 1581 C C . ALA A 1 189 ? 1.766 21.879 -0.698 1.00 85.75 189 ALA A C 1
ATOM 1583 O O . ALA A 1 189 ? 2.588 22.206 -1.552 1.00 85.75 189 ALA A O 1
ATOM 1584 N N . SER A 1 190 ? 2.017 20.928 0.208 1.00 87.06 190 SER A N 1
ATOM 1585 C CA . SER A 1 190 ? 3.208 20.071 0.180 1.00 87.06 190 SER A CA 1
ATOM 1586 C C . SER A 1 190 ? 3.119 18.942 -0.850 1.00 87.06 190 SER A C 1
ATOM 1588 O O . SER A 1 190 ? 4.147 18.362 -1.203 1.00 87.06 190 SER A O 1
ATOM 1590 N N . LEU A 1 191 ? 1.917 18.644 -1.355 1.00 89.38 191 LEU A N 1
ATOM 1591 C CA . LEU A 1 191 ? 1.703 17.581 -2.326 1.00 89.38 191 LEU A CA 1
ATOM 1592 C C . LEU A 1 191 ? 2.159 17.989 -3.737 1.00 89.38 191 LEU A C 1
ATOM 1594 O O . LEU A 1 191 ? 1.968 19.137 -4.150 1.00 89.38 191 LEU A O 1
ATOM 1598 N N . PRO A 1 192 ? 2.698 17.042 -4.525 1.00 88.31 192 PRO A N 1
ATOM 1599 C CA . PRO A 1 192 ? 2.879 17.224 -5.961 1.00 88.31 192 PRO A CA 1
ATOM 1600 C C . PRO A 1 192 ? 1.558 17.534 -6.685 1.00 88.31 192 PRO A C 1
ATOM 1602 O O . PRO A 1 192 ? 0.507 17.015 -6.321 1.00 88.31 192 PRO A O 1
ATOM 1605 N N . GLU A 1 193 ? 1.619 18.305 -7.777 1.00 87.88 193 GLU A N 1
ATOM 1606 C CA . GLU A 1 193 ? 0.437 18.769 -8.535 1.00 87.88 193 GLU A CA 1
ATOM 1607 C C . GLU A 1 193 ? -0.449 17.633 -9.090 1.00 87.88 193 GLU A C 1
ATOM 1609 O O . GLU A 1 193 ? -1.659 17.801 -9.271 1.00 87.88 193 GLU A O 1
ATOM 1614 N N . TYR A 1 194 ? 0.137 16.463 -9.357 1.00 87.44 194 TYR A N 1
ATOM 1615 C CA . TYR A 1 194 ? -0.597 15.294 -9.844 1.00 87.44 194 TYR A CA 1
ATOM 1616 C C . TYR A 1 194 ? -1.374 14.553 -8.742 1.00 87.44 194 TYR A C 1
ATOM 1618 O O . TYR A 1 194 ? -2.232 13.741 -9.074 1.00 87.44 194 TYR A O 1
ATOM 1626 N N . ILE A 1 195 ? -1.135 14.836 -7.454 1.00 92.44 195 ILE A N 1
ATOM 1627 C CA . ILE A 1 195 ? -1.869 14.227 -6.336 1.00 92.44 195 ILE A CA 1
ATOM 1628 C C . ILE A 1 195 ? -3.028 15.141 -5.942 1.00 92.44 195 ILE A C 1
ATOM 1630 O O . ILE A 1 195 ? -2.835 16.157 -5.277 1.00 92.44 195 ILE A O 1
ATOM 1634 N N . LYS A 1 196 ? -4.248 14.784 -6.355 1.00 93.62 196 LYS A N 1
ATOM 1635 C CA . LYS A 1 196 ? -5.447 15.620 -6.162 1.00 93.62 196 LYS A CA 1
ATOM 1636 C C . LYS A 1 196 ? -6.437 15.008 -5.183 1.00 93.62 196 LYS A C 1
ATOM 1638 O O . LYS A 1 196 ? -7.232 15.728 -4.577 1.00 93.62 196 LYS A O 1
ATOM 1643 N N . THR A 1 197 ? -6.419 13.691 -5.055 1.00 96.75 197 THR A N 1
ATOM 1644 C CA . THR A 1 197 ? -7.361 12.908 -4.260 1.00 96.75 197 THR A CA 1
ATOM 1645 C C . THR A 1 197 ? -6.626 11.971 -3.312 1.00 96.75 197 THR A C 1
ATOM 1647 O O . THR A 1 197 ? -5.420 11.745 -3.437 1.00 96.75 197 THR A O 1
ATOM 1650 N N . LEU A 1 198 ? -7.357 11.419 -2.348 1.00 96.75 198 LEU A N 1
ATOM 1651 C CA . LEU A 1 198 ? -6.825 10.401 -1.456 1.00 96.75 198 LEU A CA 1
ATOM 1652 C C . LEU A 1 198 ? -6.439 9.124 -2.223 1.00 96.75 198 LEU A C 1
ATOM 1654 O O . LEU A 1 198 ? -5.442 8.506 -1.864 1.00 96.75 198 LEU A O 1
ATOM 1658 N N . ASP A 1 199 ? -7.152 8.759 -3.300 1.00 97.62 199 ASP A N 1
ATOM 1659 C CA . ASP A 1 199 ? -6.745 7.621 -4.146 1.00 97.62 199 ASP A CA 1
ATOM 1660 C C . ASP A 1 199 ? -5.420 7.910 -4.861 1.00 97.62 199 ASP A C 1
ATOM 1662 O O . ASP A 1 199 ? -4.535 7.058 -4.839 1.00 97.62 199 ASP A O 1
ATOM 1666 N N . ASP A 1 200 ? -5.227 9.127 -5.393 1.00 95.69 200 ASP A N 1
ATOM 1667 C CA . ASP A 1 200 ? -3.965 9.511 -6.044 1.00 95.69 200 ASP A CA 1
ATOM 1668 C C . ASP A 1 200 ? -2.768 9.346 -5.097 1.00 95.69 200 ASP A C 1
ATOM 1670 O O . ASP A 1 200 ? -1.700 8.898 -5.515 1.00 95.69 200 ASP A O 1
ATOM 1674 N N . LEU A 1 201 ? -2.937 9.673 -3.809 1.00 95.44 201 LEU A N 1
ATOM 1675 C CA . LEU A 1 201 ? -1.887 9.516 -2.800 1.00 95.44 201 LEU A CA 1
ATOM 1676 C C . LEU A 1 201 ? -1.426 8.056 -2.704 1.00 95.44 201 LEU A C 1
ATOM 1678 O O . LEU A 1 201 ? -0.222 7.797 -2.670 1.00 95.44 201 LEU A O 1
ATOM 1682 N N . PHE A 1 202 ? -2.355 7.099 -2.711 1.00 96.00 202 PHE A N 1
ATOM 1683 C CA . PHE A 1 202 ? -2.019 5.675 -2.692 1.00 96.00 202 PHE A CA 1
ATOM 1684 C C . PHE A 1 202 ? -1.541 5.162 -4.054 1.00 96.00 202 PHE A C 1
ATOM 1686 O O . PHE A 1 202 ? -0.564 4.415 -4.097 1.00 96.00 202 PHE A O 1
ATOM 1693 N N . PHE A 1 203 ? -2.166 5.589 -5.156 1.00 94.50 203 PHE A N 1
ATOM 1694 C CA . PHE A 1 203 ? -1.799 5.197 -6.520 1.00 94.50 203 PHE A CA 1
ATOM 1695 C C . PHE A 1 203 ? -0.353 5.587 -6.854 1.00 94.50 203 PHE A C 1
ATOM 1697 O O . PHE A 1 203 ? 0.428 4.765 -7.326 1.00 94.50 203 PHE A O 1
ATOM 1704 N N . TYR A 1 204 ? 0.038 6.821 -6.532 1.00 91.94 204 TYR A N 1
ATOM 1705 C CA . TYR A 1 204 ? 1.408 7.308 -6.697 1.00 91.94 204 TYR A CA 1
ATOM 1706 C C . TYR A 1 204 ? 2.341 6.917 -5.543 1.00 91.94 204 TYR A C 1
ATOM 1708 O O . TYR A 1 204 ? 3.520 7.285 -5.547 1.00 91.94 204 TYR A O 1
ATOM 1716 N N . ARG A 1 205 ? 1.828 6.161 -4.564 1.00 92.81 205 ARG A N 1
ATOM 1717 C CA . ARG A 1 205 ? 2.553 5.680 -3.385 1.00 92.81 205 ARG A CA 1
ATOM 1718 C C . ARG A 1 205 ? 3.268 6.813 -2.633 1.00 92.81 205 ARG A C 1
ATOM 1720 O O . ARG A 1 205 ? 4.436 6.708 -2.254 1.00 92.81 205 ARG A O 1
ATOM 1727 N N . HIS A 1 206 ? 2.562 7.921 -2.438 1.00 92.62 206 HIS A N 1
ATOM 1728 C CA . HIS A 1 206 ? 3.036 9.097 -1.717 1.00 92.62 206 HIS A CA 1
ATOM 1729 C C . HIS A 1 206 ? 2.779 8.955 -0.209 1.00 92.62 206 HIS A C 1
ATOM 1731 O O . HIS A 1 206 ? 2.030 9.716 0.398 1.00 92.62 206 HIS A O 1
ATOM 1737 N N . PHE A 1 207 ? 3.385 7.924 0.377 1.00 94.50 207 PHE A N 1
ATOM 1738 C CA . PHE A 1 207 ? 3.374 7.629 1.808 1.00 94.50 207 PHE A CA 1
ATOM 1739 C C . PHE A 1 207 ? 4.649 6.855 2.183 1.00 94.50 207 PHE A C 1
ATOM 1741 O O . PHE A 1 207 ? 5.273 6.208 1.335 1.00 94.50 207 PHE A O 1
ATOM 1748 N N . SER A 1 208 ? 5.046 6.920 3.451 1.00 95.19 208 SER A N 1
ATOM 1749 C CA . SER A 1 208 ? 6.183 6.181 4.004 1.00 95.19 208 SER A CA 1
ATOM 1750 C C . SER A 1 208 ? 5.711 4.903 4.694 1.00 95.19 208 SER A C 1
ATOM 1752 O O . SER A 1 208 ? 4.757 4.933 5.472 1.00 95.19 208 SER A O 1
ATOM 1754 N N . ALA A 1 209 ? 6.362 3.771 4.427 1.00 96.69 209 ALA A N 1
ATOM 1755 C CA . ALA A 1 209 ? 6.061 2.523 5.122 1.00 96.69 209 ALA A CA 1
ATOM 1756 C C . ALA A 1 209 ? 7.238 1.536 5.081 1.00 96.69 209 ALA A C 1
ATOM 1758 O O . ALA A 1 209 ? 7.842 1.311 4.025 1.00 96.69 209 ALA A O 1
ATOM 1759 N N . THR A 1 210 ? 7.495 0.880 6.209 1.00 97.06 210 THR A N 1
ATOM 1760 C CA . THR A 1 210 ? 8.618 -0.052 6.403 1.00 97.06 210 THR A CA 1
ATOM 1761 C C . THR A 1 210 ? 8.154 -1.492 6.231 1.00 97.06 210 THR A C 1
ATOM 1763 O O . THR A 1 210 ? 7.101 -1.857 6.748 1.00 97.06 210 THR A O 1
ATOM 1766 N N . ILE A 1 211 ? 8.908 -2.327 5.508 1.00 97.94 211 ILE A N 1
ATOM 1767 C CA . ILE A 1 211 ? 8.577 -3.755 5.368 1.00 97.94 211 ILE A CA 1
ATOM 1768 C C . ILE A 1 211 ? 8.679 -4.429 6.740 1.00 97.94 211 ILE A C 1
ATOM 1770 O O . ILE A 1 211 ? 9.700 -4.323 7.405 1.00 97.94 211 ILE A O 1
ATOM 1774 N N . ILE A 1 212 ? 7.628 -5.142 7.141 1.00 97.75 212 ILE A N 1
ATOM 1775 C CA . ILE A 1 212 ? 7.578 -5.922 8.391 1.00 97.75 212 ILE A CA 1
ATOM 1776 C C . ILE A 1 212 ? 7.456 -7.430 8.144 1.00 97.75 212 ILE A C 1
ATOM 1778 O O . ILE A 1 212 ? 7.678 -8.236 9.048 1.00 97.75 212 ILE A O 1
ATOM 1782 N N . LYS A 1 213 ? 7.091 -7.829 6.921 1.00 97.38 213 LYS A N 1
ATOM 1783 C CA . LYS A 1 213 ? 6.970 -9.225 6.486 1.00 97.38 213 LYS A CA 1
ATOM 1784 C C . LYS A 1 213 ? 7.115 -9.302 4.968 1.00 97.38 213 LYS A C 1
ATOM 1786 O O . LYS A 1 213 ? 6.573 -8.463 4.251 1.00 97.38 213 LYS A O 1
ATOM 1791 N N . GLU A 1 214 ? 7.778 -10.343 4.482 1.00 96.62 214 GLU A N 1
ATOM 1792 C CA . GLU A 1 214 ? 7.684 -10.803 3.093 1.00 96.62 214 GLU A CA 1
ATOM 1793 C C . GLU A 1 214 ? 7.117 -12.223 3.058 1.00 96.62 214 GLU A C 1
ATOM 1795 O O . GLU A 1 214 ? 7.249 -12.971 4.030 1.00 96.62 214 GLU A O 1
ATOM 1800 N N . SER A 1 215 ? 6.492 -12.618 1.949 1.00 94.94 215 SER A N 1
ATOM 1801 C CA . SER A 1 215 ? 6.039 -13.992 1.751 1.00 94.94 215 SER A CA 1
ATOM 1802 C C . SER A 1 215 ? 7.220 -14.945 1.873 1.00 94.94 215 SER A C 1
ATOM 1804 O O . SER A 1 215 ? 8.164 -14.874 1.084 1.00 94.94 215 SER A O 1
ATOM 1806 N N . ASN A 1 216 ? 7.154 -15.848 2.844 1.00 90.56 216 ASN A N 1
ATOM 1807 C CA . ASN A 1 216 ? 8.200 -16.821 3.111 1.00 90.56 216 ASN A CA 1
ATOM 1808 C C . ASN A 1 216 ? 7.600 -18.174 3.502 1.00 90.56 216 ASN A C 1
ATOM 1810 O O . ASN A 1 216 ? 6.435 -18.273 3.875 1.00 90.56 216 ASN A O 1
ATOM 1814 N N . VAL A 1 217 ? 8.418 -19.225 3.420 1.00 91.88 217 VAL A N 1
ATOM 1815 C CA . VAL A 1 217 ? 7.997 -20.625 3.628 1.00 91.88 217 VAL A CA 1
ATOM 1816 C C . VAL A 1 217 ? 7.381 -20.863 5.011 1.00 91.88 217 VAL A C 1
ATOM 1818 O O . VAL A 1 217 ? 6.537 -21.740 5.163 1.00 91.88 217 VAL A O 1
ATOM 1821 N N . TYR A 1 218 ? 7.805 -20.094 6.013 1.00 90.75 218 TYR A N 1
ATOM 1822 C CA . TYR A 1 218 ? 7.386 -20.254 7.404 1.00 90.75 218 TYR A CA 1
ATOM 1823 C C . TYR A 1 218 ? 6.324 -19.233 7.836 1.00 90.75 218 TYR A C 1
ATOM 1825 O O . TYR A 1 218 ? 5.963 -19.216 9.006 1.00 90.75 218 TYR A O 1
ATOM 1833 N N . ASP A 1 219 ? 5.864 -18.382 6.915 1.00 91.94 219 ASP A N 1
ATOM 1834 C CA . ASP A 1 219 ? 4.922 -17.282 7.147 1.00 91.94 219 ASP A CA 1
ATOM 1835 C C . ASP A 1 219 ? 5.303 -16.302 8.281 1.00 91.94 219 ASP A C 1
ATOM 1837 O O . ASP A 1 219 ? 4.450 -15.665 8.898 1.00 91.94 219 ASP A O 1
ATOM 1841 N N . ARG A 1 220 ? 6.603 -16.147 8.548 1.00 93.50 220 ARG A N 1
ATOM 1842 C CA . ARG A 1 220 ? 7.112 -15.353 9.678 1.00 93.50 220 ARG A CA 1
ATOM 1843 C C . ARG A 1 220 ? 7.229 -13.866 9.363 1.00 93.50 220 ARG A C 1
ATOM 1845 O O . ARG A 1 220 ? 7.627 -13.499 8.259 1.00 93.50 220 ARG A O 1
ATOM 1852 N N . PHE A 1 221 ? 6.969 -13.020 10.350 1.00 95.12 221 PHE A N 1
ATOM 1853 C CA . PHE A 1 221 ? 7.373 -11.617 10.363 1.00 95.12 221 PHE A CA 1
ATOM 1854 C C . PHE A 1 221 ? 8.890 -11.488 10.509 1.00 95.12 221 PHE A C 1
ATOM 1856 O O . PHE A 1 221 ? 9.561 -12.385 11.023 1.00 95.12 221 PHE A O 1
ATOM 1863 N N . ILE A 1 222 ? 9.430 -10.345 10.084 1.00 96.56 222 ILE A N 1
ATOM 1864 C CA . ILE A 1 222 ? 10.858 -10.029 10.215 1.00 96.56 222 ILE A CA 1
ATOM 1865 C C . ILE A 1 222 ? 11.300 -10.100 11.682 1.00 96.56 222 ILE A C 1
ATOM 1867 O O . ILE A 1 222 ? 12.316 -10.721 11.988 1.00 96.56 222 ILE A O 1
ATOM 1871 N N . SER A 1 223 ? 10.482 -9.570 12.592 1.00 95.62 223 SER A N 1
ATOM 1872 C CA . SER A 1 223 ? 10.712 -9.578 14.043 1.00 95.62 223 SER A CA 1
ATOM 1873 C C . SER A 1 223 ? 10.855 -10.974 14.664 1.00 95.62 223 SER A C 1
ATOM 1875 O O . SER A 1 223 ? 11.386 -11.118 15.762 1.00 95.62 223 SER A O 1
ATOM 1877 N N . GLU A 1 224 ? 10.404 -12.028 13.978 1.00 95.75 224 GLU A N 1
ATOM 1878 C CA . GLU A 1 224 ? 10.490 -13.405 14.475 1.00 95.75 224 GLU A CA 1
ATOM 1879 C C . GLU A 1 224 ? 11.817 -14.096 14.133 1.00 95.75 224 GLU A C 1
ATOM 1881 O O . GLU A 1 224 ? 12.090 -15.184 14.648 1.00 95.75 224 GLU A O 1
ATOM 1886 N N . TYR A 1 225 ? 12.628 -13.530 13.233 1.00 95.19 225 TYR A N 1
ATOM 1887 C CA . TYR A 1 225 ? 13.869 -14.172 12.788 1.00 95.19 225 TYR A CA 1
ATOM 1888 C C . TYR A 1 225 ? 15.069 -13.238 12.633 1.00 95.19 225 TYR A C 1
ATOM 1890 O O . TYR A 1 225 ? 16.199 -13.730 12.638 1.00 95.19 225 TYR A O 1
ATOM 1898 N N . ALA A 1 226 ? 14.854 -11.936 12.462 1.00 95.44 226 ALA A N 1
ATOM 1899 C CA . ALA A 1 226 ? 15.919 -10.958 12.320 1.00 95.44 226 ALA A CA 1
ATOM 1900 C C . ALA A 1 226 ? 16.244 -10.322 13.674 1.00 95.44 226 ALA A C 1
ATOM 1902 O O . ALA A 1 226 ? 15.350 -9.924 14.413 1.00 95.44 226 ALA A O 1
ATOM 1903 N N . GLU A 1 227 ? 17.536 -10.203 13.987 1.00 94.44 227 GLU A N 1
ATOM 1904 C CA . GLU A 1 227 ? 17.989 -9.446 15.164 1.00 94.44 227 GLU A CA 1
ATOM 1905 C C . GLU A 1 227 ? 17.825 -7.932 14.963 1.00 94.44 227 GLU A C 1
ATOM 1907 O O . GLU A 1 227 ? 17.510 -7.210 15.905 1.00 94.44 227 GLU A O 1
ATOM 1912 N N . ASP A 1 228 ? 18.040 -7.463 13.731 1.00 95.75 228 ASP A N 1
ATOM 1913 C CA . ASP A 1 228 ? 17.875 -6.071 13.315 1.00 95.75 228 ASP A CA 1
ATOM 1914 C C . ASP A 1 228 ? 16.795 -6.006 12.231 1.00 95.75 228 ASP A C 1
ATOM 1916 O O . ASP A 1 228 ? 17.043 -6.292 11.055 1.00 95.75 228 ASP A O 1
ATOM 1920 N N . GLU A 1 229 ? 15.575 -5.675 12.656 1.00 95.56 229 GLU A N 1
ATOM 1921 C CA . GLU A 1 229 ? 14.399 -5.626 11.786 1.00 95.56 229 GLU A CA 1
ATOM 1922 C C . GLU A 1 229 ? 14.543 -4.580 10.680 1.00 95.56 229 GLU A C 1
ATOM 1924 O O . GLU A 1 229 ? 14.130 -4.817 9.546 1.00 95.56 229 GLU A O 1
ATOM 1929 N N . TYR A 1 230 ? 15.163 -3.440 10.992 1.00 94.81 230 TYR A N 1
ATOM 1930 C CA . TYR A 1 230 ? 15.323 -2.336 10.053 1.00 94.81 230 TYR A CA 1
ATOM 1931 C C . TYR A 1 230 ? 16.293 -2.711 8.933 1.00 94.81 230 TYR A C 1
ATOM 1933 O O . TYR A 1 230 ? 15.979 -2.561 7.752 1.00 94.81 230 TYR A O 1
ATOM 1941 N N . LYS A 1 231 ? 17.445 -3.286 9.293 1.00 96.81 231 LYS A N 1
ATOM 1942 C CA . LYS A 1 231 ? 18.425 -3.757 8.311 1.00 96.81 231 LYS A CA 1
ATOM 1943 C C . LYS A 1 231 ? 17.859 -4.861 7.418 1.00 96.81 231 LYS A C 1
ATOM 1945 O O . LYS A 1 231 ? 18.158 -4.904 6.225 1.00 96.81 231 LYS A O 1
ATOM 1950 N N . GLU A 1 232 ? 17.063 -5.765 7.982 1.00 96.88 232 GLU A N 1
ATOM 1951 C CA . GLU A 1 232 ? 16.424 -6.822 7.200 1.00 96.88 232 GLU A CA 1
ATOM 1952 C C . GLU A 1 232 ? 15.333 -6.268 6.273 1.00 96.88 232 GLU A C 1
ATOM 1954 O O . GLU A 1 232 ? 15.253 -6.678 5.114 1.00 96.88 232 GLU A O 1
ATOM 1959 N N . ALA A 1 233 ? 14.546 -5.290 6.731 1.00 96.75 233 ALA A N 1
ATOM 1960 C CA . ALA A 1 233 ? 13.581 -4.583 5.895 1.00 96.75 233 ALA A CA 1
ATOM 1961 C C . ALA A 1 233 ? 14.266 -3.863 4.719 1.00 96.75 233 ALA A C 1
ATOM 1963 O O . ALA A 1 233 ? 13.825 -4.008 3.578 1.00 96.75 233 ALA A O 1
ATOM 1964 N N . GLU A 1 234 ? 15.376 -3.158 4.969 1.00 96.06 234 GLU A N 1
ATOM 1965 C CA . GLU A 1 234 ? 16.188 -2.532 3.916 1.00 96.06 234 GLU A CA 1
ATOM 1966 C C . GLU A 1 234 ? 16.754 -3.567 2.940 1.00 96.06 234 GLU A C 1
ATOM 1968 O O . GLU A 1 234 ? 16.693 -3.363 1.729 1.00 96.06 234 GLU A O 1
ATOM 1973 N N . ARG A 1 235 ? 17.252 -4.711 3.432 1.00 96.44 235 ARG A N 1
ATOM 1974 C CA . ARG A 1 235 ? 17.739 -5.801 2.572 1.00 96.44 235 ARG A CA 1
ATOM 1975 C C . ARG A 1 235 ? 16.645 -6.296 1.622 1.00 96.44 235 ARG A C 1
ATOM 1977 O O . ARG A 1 235 ? 16.921 -6.552 0.450 1.00 96.44 235 ARG A O 1
ATOM 1984 N N . ILE A 1 236 ? 15.414 -6.447 2.112 1.00 95.81 236 ILE A N 1
ATOM 1985 C CA . ILE A 1 236 ? 14.275 -6.869 1.286 1.00 95.81 236 ILE A CA 1
ATOM 1986 C C . ILE A 1 236 ? 13.920 -5.778 0.266 1.00 95.81 236 ILE A C 1
ATOM 1988 O O . ILE A 1 236 ? 13.713 -6.106 -0.904 1.00 95.81 236 ILE A O 1
ATOM 1992 N N . GLU A 1 237 ? 13.904 -4.504 0.666 1.00 94.56 237 GLU A N 1
ATOM 1993 C CA . GLU A 1 237 ? 13.658 -3.373 -0.240 1.00 94.56 237 GLU A CA 1
ATOM 1994 C C . GLU A 1 237 ? 14.684 -3.330 -1.379 1.00 94.56 237 GLU A C 1
ATOM 1996 O O . GLU A 1 237 ? 14.319 -3.270 -2.553 1.00 94.56 237 GLU A O 1
ATOM 2001 N N . VAL A 1 238 ? 15.971 -3.440 -1.039 1.00 93.50 238 VAL A N 1
ATOM 2002 C CA . VAL A 1 238 ? 17.069 -3.473 -2.008 1.00 93.50 238 VAL A CA 1
ATOM 2003 C C . VAL A 1 238 ? 16.921 -4.669 -2.942 1.00 93.50 238 VAL A C 1
ATOM 2005 O O . VAL A 1 238 ? 17.031 -4.487 -4.148 1.00 93.50 238 VAL A O 1
ATOM 2008 N N . SER A 1 239 ? 16.549 -5.852 -2.438 1.00 93.31 239 SER A N 1
ATOM 2009 C CA . SER A 1 239 ? 16.346 -7.035 -3.291 1.00 93.31 239 SER A CA 1
ATOM 2010 C C . SER A 1 239 ? 15.264 -6.843 -4.362 1.00 93.31 239 SER A C 1
ATOM 2012 O O . SER A 1 239 ? 15.362 -7.400 -5.453 1.00 93.31 239 SER A O 1
ATOM 2014 N N . ILE A 1 240 ? 14.228 -6.047 -4.069 1.00 91.69 240 ILE A N 1
ATOM 2015 C CA . ILE A 1 240 ? 13.173 -5.713 -5.033 1.00 91.69 240 ILE A CA 1
ATOM 2016 C C . ILE A 1 240 ? 13.729 -4.791 -6.125 1.00 91.69 240 ILE A C 1
ATOM 2018 O O . ILE A 1 240 ? 13.437 -4.988 -7.304 1.00 91.69 240 ILE A O 1
ATOM 2022 N N . ILE A 1 241 ? 14.545 -3.804 -5.747 1.00 88.69 241 ILE A N 1
ATOM 2023 C CA . ILE A 1 241 ? 15.181 -2.857 -6.673 1.00 88.69 241 ILE A CA 1
ATOM 2024 C C . ILE A 1 241 ? 16.238 -3.560 -7.539 1.00 88.69 241 ILE A C 1
ATOM 2026 O O . ILE A 1 241 ? 16.258 -3.373 -8.752 1.00 88.69 241 ILE A O 1
ATOM 2030 N N . GLU A 1 242 ? 17.077 -4.403 -6.938 1.00 89.00 242 GLU A N 1
ATOM 2031 C CA . GLU A 1 242 ? 18.093 -5.198 -7.637 1.00 89.00 242 GLU A CA 1
ATOM 2032 C C . GLU A 1 242 ? 17.461 -6.131 -8.670 1.00 89.00 242 GLU A C 1
ATOM 2034 O O . GLU A 1 242 ? 17.957 -6.224 -9.788 1.00 89.00 242 GLU A O 1
ATOM 2039 N N . ALA A 1 243 ? 16.313 -6.742 -8.357 1.00 87.19 243 ALA A N 1
ATOM 2040 C CA . ALA A 1 243 ? 15.605 -7.568 -9.328 1.00 87.19 243 ALA A CA 1
ATOM 2041 C C . ALA A 1 243 ? 15.241 -6.778 -10.601 1.00 87.19 243 ALA A C 1
ATOM 2043 O O . ALA A 1 243 ? 15.412 -7.292 -11.701 1.00 87.19 243 ALA A O 1
ATOM 2044 N N . GLU A 1 244 ? 14.786 -5.525 -10.485 1.00 86.06 244 GLU A N 1
ATOM 2045 C CA . GLU A 1 244 ? 14.515 -4.659 -11.650 1.00 86.06 244 GLU A CA 1
ATOM 2046 C C . GLU A 1 244 ? 15.775 -4.359 -12.451 1.00 86.06 244 GLU A C 1
ATOM 2048 O O . GLU A 1 244 ? 15.779 -4.474 -13.678 1.00 86.06 244 GLU A O 1
ATOM 2053 N N . HIS A 1 245 ? 16.839 -3.988 -11.739 1.00 86.31 245 HIS A N 1
ATOM 2054 C CA . HIS A 1 245 ? 18.139 -3.688 -12.317 1.00 86.31 245 HIS A CA 1
ATOM 2055 C C . HIS A 1 245 ? 18.666 -4.873 -13.137 1.00 86.31 245 HIS A C 1
ATOM 2057 O O . HIS A 1 245 ? 19.047 -4.710 -14.298 1.00 86.31 245 HIS A O 1
ATOM 2063 N N . ASP A 1 246 ? 18.606 -6.078 -12.572 1.00 86.62 246 ASP A N 1
ATOM 2064 C CA . ASP A 1 246 ? 19.030 -7.310 -13.230 1.00 86.62 246 ASP A CA 1
ATOM 2065 C C . ASP A 1 246 ? 18.197 -7.608 -14.482 1.00 86.62 246 ASP A C 1
ATOM 2067 O O . ASP A 1 246 ? 18.752 -8.030 -15.500 1.00 86.62 246 ASP A O 1
ATOM 2071 N N . PHE A 1 247 ? 16.886 -7.339 -14.468 1.00 84.38 247 PHE A N 1
ATOM 2072 C CA . PHE A 1 247 ? 16.065 -7.474 -15.676 1.00 84.38 247 PHE A CA 1
ATOM 2073 C C . PHE A 1 247 ? 16.448 -6.471 -16.757 1.00 84.38 247 PHE A C 1
ATOM 2075 O O . PHE A 1 247 ? 16.524 -6.839 -17.931 1.00 84.38 247 PHE A O 1
ATOM 2082 N N . TRP A 1 248 ? 16.729 -5.221 -16.390 1.00 84.12 248 TRP A N 1
ATOM 2083 C CA . TRP A 1 248 ? 17.179 -4.221 -17.355 1.00 84.12 248 TRP A CA 1
ATOM 2084 C C . TRP A 1 248 ? 18.537 -4.588 -17.962 1.00 84.12 248 TRP A C 1
ATOM 2086 O O . TRP A 1 248 ? 18.712 -4.412 -19.170 1.00 84.12 248 TRP A O 1
ATOM 2096 N N . LEU A 1 249 ? 19.459 -5.163 -17.179 1.00 85.25 249 LEU A N 1
ATOM 2097 C CA . LEU A 1 249 ? 20.720 -5.705 -17.691 1.00 85.25 249 LEU A CA 1
ATOM 2098 C C . LEU A 1 249 ? 20.506 -6.898 -18.626 1.00 85.25 249 LEU A C 1
ATOM 2100 O O . LEU A 1 249 ? 21.126 -6.957 -19.681 1.00 85.25 249 LEU A O 1
ATOM 2104 N N . GLN A 1 250 ? 19.624 -7.842 -18.295 1.00 82.44 250 GLN A N 1
ATOM 2105 C CA . GLN A 1 250 ? 19.373 -9.010 -19.152 1.00 82.44 250 GLN A CA 1
ATOM 2106 C C . GLN A 1 250 ? 18.765 -8.620 -20.507 1.00 82.44 250 GLN A C 1
ATOM 2108 O O . GLN A 1 250 ? 19.174 -9.145 -21.546 1.00 82.44 250 GLN A O 1
ATOM 2113 N N . LEU A 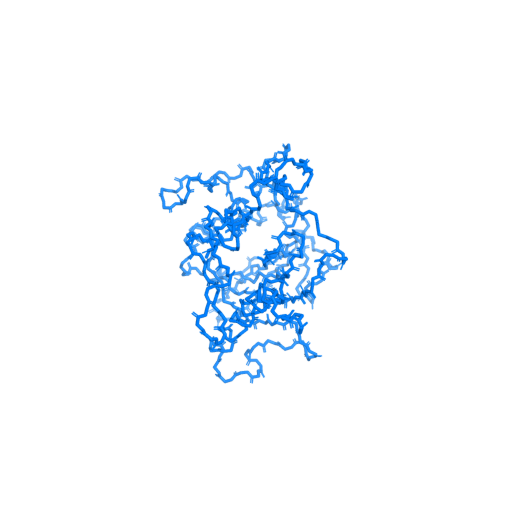1 251 ? 17.810 -7.683 -20.498 1.00 77.06 251 LEU A N 1
ATOM 2114 C CA . LEU A 1 251 ? 17.123 -7.218 -21.704 1.00 77.06 251 LEU A CA 1
ATOM 2115 C C . LEU A 1 251 ? 18.039 -6.411 -22.632 1.00 77.06 251 LEU A C 1
ATOM 2117 O O . LEU A 1 251 ? 17.942 -6.556 -23.847 1.00 77.06 251 LEU A O 1
ATOM 2121 N N . ASN A 1 252 ? 18.924 -5.580 -22.074 1.00 72.88 252 ASN A N 1
ATOM 2122 C CA . ASN A 1 252 ? 19.709 -4.615 -22.854 1.00 72.88 252 ASN A CA 1
ATOM 2123 C C . ASN A 1 252 ? 21.203 -4.978 -22.976 1.00 72.88 252 ASN A C 1
ATOM 2125 O O . ASN A 1 252 ? 21.883 -4.481 -23.868 1.00 72.88 252 ASN A O 1
ATOM 2129 N N . GLY A 1 253 ? 21.720 -5.856 -22.115 1.00 61.16 253 GLY A N 1
ATOM 2130 C CA . GLY A 1 253 ? 23.132 -6.256 -22.056 1.00 61.16 253 GLY A CA 1
ATOM 2131 C C . GLY A 1 253 ? 23.513 -7.443 -22.948 1.00 61.16 253 GLY A C 1
ATOM 2132 O O . GLY A 1 253 ? 24.692 -7.752 -23.079 1.00 61.16 253 GLY A O 1
ATOM 2133 N N . SER A 1 254 ? 22.556 -8.109 -23.605 1.00 50.06 254 SER A N 1
ATOM 2134 C CA . SER A 1 254 ? 22.817 -9.279 -24.466 1.00 50.06 254 SER A CA 1
ATOM 2135 C C . SER A 1 254 ? 23.093 -8.948 -25.944 1.00 50.06 254 SER A C 1
ATOM 2137 O O . SER A 1 254 ? 23.047 -9.830 -26.800 1.00 50.06 254 SER A O 1
ATOM 2139 N N . CYS A 1 255 ? 23.476 -7.708 -26.267 1.00 41.22 255 CYS A N 1
ATOM 2140 C CA . CYS A 1 255 ? 23.944 -7.336 -27.608 1.00 41.22 255 CYS A CA 1
ATOM 2141 C C . CYS A 1 255 ? 25.484 -7.352 -27.672 1.00 41.22 255 CYS A C 1
ATOM 2143 O O . CYS A 1 255 ? 26.136 -6.329 -27.869 1.00 41.22 255 CYS A O 1
ATOM 2145 N N . GLY A 1 256 ? 26.076 -8.527 -27.429 1.00 39.66 256 GLY A N 1
ATOM 2146 C CA . GLY A 1 256 ? 27.525 -8.674 -27.266 1.00 39.66 256 GLY A CA 1
ATOM 2147 C C . GLY A 1 256 ? 28.120 -10.032 -27.640 1.00 39.66 256 GLY A C 1
ATOM 2148 O O . GLY A 1 256 ? 29.311 -10.228 -27.421 1.00 39.66 256 GLY A O 1
ATOM 2149 N N . GLU A 1 257 ? 27.376 -10.963 -28.246 1.00 33.94 257 GLU A N 1
ATOM 2150 C CA . GLU A 1 257 ? 28.033 -12.037 -29.004 1.00 33.94 257 GLU A CA 1
ATOM 2151 C C . GLU A 1 257 ? 28.489 -11.454 -30.342 1.00 33.94 257 GLU A C 1
ATOM 2153 O O . GLU A 1 257 ? 27.763 -11.439 -31.336 1.00 33.94 257 GLU A O 1
ATOM 2158 N N . LYS A 1 258 ? 29.718 -10.925 -30.357 1.00 36.19 258 LYS A N 1
ATOM 2159 C CA . LYS A 1 258 ? 30.443 -10.672 -31.602 1.00 36.19 258 LYS A CA 1
ATOM 2160 C C . LYS A 1 258 ? 30.488 -11.989 -32.374 1.00 36.19 258 LYS A C 1
ATOM 2162 O O . LYS A 1 258 ? 31.224 -12.901 -32.008 1.00 36.19 258 LYS A O 1
ATOM 2167 N N . SER A 1 259 ? 29.693 -12.081 -33.435 1.00 31.94 259 SER A N 1
ATOM 2168 C CA . SER A 1 259 ? 29.873 -13.078 -34.482 1.00 31.94 259 SER A CA 1
ATOM 2169 C C . SER A 1 259 ? 31.331 -13.022 -34.947 1.00 31.94 259 SER A C 1
ATOM 2171 O O . SER A 1 259 ? 31.786 -11.958 -35.376 1.00 31.94 259 SER A O 1
ATOM 2173 N N . ASN A 1 260 ? 32.041 -14.143 -34.785 1.00 33.81 260 ASN A N 1
ATOM 2174 C CA . ASN A 1 260 ? 33.407 -14.360 -35.277 1.00 33.81 260 ASN A CA 1
ATOM 2175 C C . ASN A 1 260 ? 33.573 -13.993 -36.755 1.00 33.81 260 ASN A C 1
ATOM 2177 O O . ASN A 1 260 ? 32.635 -14.275 -37.537 1.00 33.81 260 ASN A O 1
#

Foldseek 3Di:
DDAA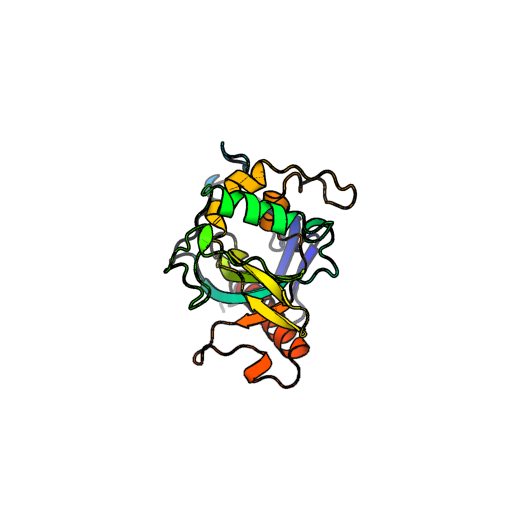WDWFADPVRDTQWIWGDHAQQDIDTPPPDDDPDDDPVVLPPQLDDFDADPLQHTDDDDDDPVQWPDKWKFKWWFFCVQACVCPVVVVVVVLVLVCQLVVVFWWADPPDQPRDHTDHNVRQDPAADWGTKIWIWMWTAGNVSLHIDIGTQWIWTWGAHPVRDIDTRTIGGVVSCQSVQSVAFDDDPPDDPQRGTSNSCVVSVVGDIFTQDMDDPVRDTLVVPPPDSRVVSVVVVVVSVVVSSVVSCVVRVPPDPPDD

Mean predicted aligned error: 6.3 Å

Radius of gyration: 20.83 Å; Cα contacts (8 Å, |Δi|>4): 411; chains: 1; bounding box: 56×43×67 Å

Nearest PDB structures (foldseek):
  7pvh-assembly1_B  TM=8.201E-01  e=1.537E-07  Porphyromonas gingivalis ATCC 33277
  6p77-assembly1_A  TM=2.592E-01  e=5.858E+00  Catenulispora acidiphila DSM 44928
  3oca-assembly1_A  TM=2.252E-01  e=4.437E+00  Ehrlichia chaffeensis str. Arkansas
  3b7k-assembly1_B  TM=1.923E-01  e=8.645E+00  Homo sapiens

Solvent-accessible surface area (backbone atoms only — not comparable to full-atom values): 15294 Å² total; per-residue (Å²): 124,57,60,47,81,47,75,42,63,52,99,84,75,45,81,56,35,30,35,40,24,83,39,77,86,47,64,48,70,59,35,64,66,72,76,87,82,80,76,63,66,80,77,75,48,72,92,67,76,98,46,67,48,98,62,52,41,69,68,73,78,89,83,56,80,90,41,48,76,48,74,47,45,37,30,25,44,29,44,54,73,80,23,55,82,49,46,51,91,40,42,50,58,53,52,53,49,53,33,38,65,67,65,75,42,76,34,14,46,65,91,54,90,79,75,79,48,74,53,58,58,92,70,62,76,92,65,63,45,86,59,34,33,40,37,36,30,43,37,33,34,36,58,86,75,69,40,72,49,74,44,72,52,26,42,24,50,27,27,29,38,98,88,65,56,75,44,74,67,35,33,33,53,37,77,74,45,38,58,60,26,26,71,40,71,53,85,60,87,88,55,58,90,85,46,48,22,53,32,39,33,60,76,67,51,71,63,49,62,48,53,47,30,52,75,50,98,79,71,51,45,37,76,78,76,42,94,51,44,65,63,51,27,50,52,52,54,48,53,58,52,49,53,48,52,53,49,54,44,61,73,61,62,70,85,67,80,76,79,128